Protein AF-A0A956SSB6-F1 (afdb_monomer_lite)

Radius of gyration: 28.91 Å; chains: 1; bounding box: 56×48×86 Å

Sequence (250 aa):
MTHAHFPFALFDETQQVGNWYFGKKDDTYIALYSHNASYVPDDTRFAGAEIIAPGKRNLWICELGWSGEDGTFQEFVDRVGGQAVSFSGAPDFAVTYASDLGDLEFDWTGPLYVGGVETPITGYPRYDNPFTHVEFGDRYFEITAGGETSIIDLALGACVDTDHDGYGDPASPECAQYIADCDDANAAVNPGAVEAPGNGIDDDCDGEVDEAMPLCGALPGGGHDGDGAAGMLIAALLALSFACIRHRTR

Structure (mmCIF, N/CA/C/O backbone):
data_AF-A0A956SSB6-F1
#
_entry.id   AF-A0A956SSB6-F1
#
loop_
_atom_site.group_PDB
_atom_site.id
_atom_site.type_symbol
_atom_site.label_atom_id
_atom_site.label_alt_id
_atom_site.label_comp_id
_atom_site.label_asym_id
_atom_site.label_entity_id
_atom_site.label_seq_id
_atom_site.pdbx_PDB_ins_code
_atom_site.Cartn_x
_atom_site.Cartn_y
_atom_site.Cartn_z
_atom_site.occupancy
_atom_site.B_iso_or_equiv
_atom_site.auth_seq_id
_atom_site.auth_comp_id
_atom_site.auth_asym_id
_atom_site.auth_atom_id
_atom_site.pdbx_PDB_model_num
ATOM 1 N N . MET A 1 1 ? -6.315 15.838 -4.509 1.00 81.75 1 MET A N 1
ATOM 2 C CA . MET A 1 1 ? -7.153 14.665 -4.241 1.00 81.75 1 MET A CA 1
ATOM 3 C C . MET A 1 1 ? -6.203 13.558 -3.863 1.00 81.75 1 MET A C 1
ATOM 5 O O . MET A 1 1 ? -5.165 13.461 -4.506 1.00 81.75 1 MET A O 1
ATOM 9 N N . THR A 1 2 ? -6.519 12.792 -2.830 1.00 91.12 2 THR A N 1
ATOM 10 C CA . THR A 1 2 ? -5.837 11.525 -2.544 1.00 91.12 2 THR A CA 1
ATOM 11 C C . THR A 1 2 ? -6.852 10.403 -2.683 1.00 91.12 2 THR A C 1
ATOM 13 O O . THR A 1 2 ? -8.050 10.645 -2.539 1.00 91.12 2 THR A O 1
ATOM 16 N N . HIS A 1 3 ? -6.393 9.192 -2.943 1.00 92.62 3 HIS A N 1
ATOM 17 C CA . HIS A 1 3 ? -7.258 8.040 -3.142 1.00 92.62 3 HIS A CA 1
ATOM 18 C C . HIS A 1 3 ? -6.590 6.775 -2.620 1.00 92.62 3 HIS A C 1
ATOM 20 O O . HIS A 1 3 ? -5.365 6.736 -2.490 1.00 92.62 3 HIS A O 1
ATOM 26 N N . ALA A 1 4 ? -7.400 5.767 -2.333 1.00 93.31 4 ALA A N 1
ATOM 27 C CA . ALA A 1 4 ? -6.946 4.441 -1.967 1.00 93.31 4 ALA A CA 1
ATOM 28 C C . ALA A 1 4 ? -7.657 3.403 -2.833 1.00 93.31 4 ALA A C 1
ATOM 30 O O . ALA A 1 4 ? -8.857 3.514 -3.093 1.00 93.31 4 ALA A O 1
ATOM 31 N N . HIS A 1 5 ? -6.910 2.395 -3.278 1.00 93.81 5 HIS A N 1
ATOM 32 C CA . HIS A 1 5 ? -7.490 1.251 -3.965 1.00 93.81 5 HIS A CA 1
ATOM 33 C C . HIS A 1 5 ? -8.110 0.309 -2.932 1.00 93.81 5 HIS A C 1
ATOM 35 O O . HIS A 1 5 ? -7.414 -0.193 -2.052 1.00 93.81 5 HIS A O 1
ATOM 41 N N . PHE A 1 6 ? -9.417 0.089 -3.038 1.00 94.62 6 PHE A N 1
ATOM 42 C CA . PHE A 1 6 ? -10.182 -0.754 -2.128 1.00 94.62 6 PHE A CA 1
ATOM 43 C C . PHE A 1 6 ? -11.237 -1.521 -2.938 1.00 94.62 6 PHE A C 1
ATOM 45 O O . PHE A 1 6 ? -12.322 -0.993 -3.187 1.00 94.62 6 PHE A O 1
ATOM 52 N N . PRO A 1 7 ? -10.919 -2.729 -3.437 1.00 92.94 7 PRO A N 1
ATOM 53 C CA . PRO A 1 7 ? -11.779 -3.481 -4.347 1.00 92.94 7 PRO A CA 1
ATOM 54 C C . PRO A 1 7 ? -12.951 -4.132 -3.602 1.00 92.94 7 PRO A C 1
ATOM 56 O O . PRO A 1 7 ? -12.914 -5.322 -3.296 1.00 92.94 7 PRO A O 1
ATOM 59 N N . PHE A 1 8 ? -14.007 -3.357 -3.331 1.00 93.44 8 PHE A N 1
ATOM 60 C CA . PHE A 1 8 ? -15.168 -3.768 -2.527 1.00 93.44 8 PHE A CA 1
ATOM 61 C C . PHE A 1 8 ? -15.742 -5.130 -2.942 1.00 93.44 8 PHE A C 1
ATOM 63 O O . PHE A 1 8 ? -16.040 -5.958 -2.090 1.00 93.44 8 PHE A O 1
ATOM 70 N N . ALA A 1 9 ? -15.839 -5.388 -4.248 1.00 93.50 9 ALA A N 1
ATOM 71 C CA . ALA A 1 9 ? -16.404 -6.625 -4.787 1.00 93.50 9 ALA A CA 1
ATOM 72 C C . ALA A 1 9 ? -15.537 -7.885 -4.578 1.00 93.50 9 ALA A C 1
ATOM 74 O O . ALA A 1 9 ? -16.019 -8.989 -4.820 1.00 93.50 9 ALA A O 1
ATOM 75 N N . LEU A 1 10 ? -14.264 -7.744 -4.188 1.00 94.31 10 LEU A N 1
ATOM 76 C CA . LEU A 1 10 ? -13.375 -8.884 -3.927 1.00 94.31 10 LEU A CA 1
ATOM 77 C C . LEU A 1 10 ? -13.440 -9.373 -2.476 1.00 94.31 10 LEU A C 1
ATOM 79 O O . LEU A 1 10 ? -13.039 -10.511 -2.203 1.00 94.31 10 LEU A O 1
ATOM 83 N N . PHE A 1 11 ? -13.943 -8.536 -1.570 1.00 96.94 11 PHE A N 1
ATOM 84 C CA . PHE A 1 11 ? -14.185 -8.897 -0.181 1.00 96.94 11 PHE A CA 1
ATOM 85 C C . PHE A 1 11 ? -15.471 -9.713 -0.052 1.00 96.94 11 PHE A C 1
ATOM 87 O O . PHE A 1 11 ? -16.432 -9.518 -0.795 1.00 96.94 11 PHE A O 1
ATOM 94 N N . ASP A 1 12 ? -15.487 -10.622 0.916 1.00 97.75 12 ASP A N 1
ATOM 95 C CA . ASP A 1 12 ? -16.674 -11.417 1.230 1.00 97.75 12 ASP A CA 1
ATOM 96 C C . ASP A 1 12 ? -17.698 -10.576 2.007 1.00 97.75 12 ASP A C 1
ATOM 98 O O . ASP A 1 12 ? -18.905 -10.793 1.908 1.00 97.75 12 ASP A O 1
ATOM 102 N N . GLU A 1 13 ? -17.208 -9.593 2.765 1.00 98.00 13 GLU A N 1
ATOM 103 C CA . GLU A 1 13 ? -18.008 -8.639 3.521 1.00 98.00 13 GLU A CA 1
ATOM 104 C C . GLU A 1 13 ? -17.287 -7.289 3.586 1.00 98.00 13 GLU A C 1
ATOM 106 O O . GLU A 1 13 ? -16.063 -7.234 3.720 1.00 98.00 13 GLU A O 1
ATOM 111 N N . THR A 1 14 ? -18.039 -6.191 3.500 1.00 98.00 14 THR A N 1
ATOM 112 C CA . THR A 1 14 ? -17.503 -4.834 3.659 1.00 98.00 14 THR A CA 1
ATOM 113 C C . THR A 1 14 ? -18.421 -3.996 4.528 1.00 98.00 14 THR A C 1
ATOM 115 O O . THR A 1 14 ? -19.642 -4.088 4.396 1.00 98.00 14 THR A O 1
ATOM 118 N N . GLN A 1 15 ? -17.848 -3.115 5.342 1.00 98.00 15 GLN A N 1
ATOM 119 C CA . GLN A 1 15 ? -18.605 -2.194 6.187 1.00 98.00 15 GLN A CA 1
ATOM 120 C C . GLN A 1 15 ? -17.962 -0.808 6.178 1.00 98.00 15 GLN A C 1
ATOM 122 O O . GLN A 1 15 ? -16.749 -0.685 6.055 1.00 98.00 15 GLN A O 1
ATOM 127 N N . GLN A 1 16 ? -18.763 0.246 6.323 1.00 96.44 16 GLN A N 1
ATOM 128 C CA . GLN A 1 16 ? -18.258 1.598 6.551 1.00 96.44 16 GLN A CA 1
ATOM 129 C C . GLN A 1 16 ? -18.782 2.111 7.892 1.00 96.44 16 GLN A C 1
ATOM 131 O O . GLN A 1 16 ? -19.990 2.094 8.134 1.00 96.44 16 GLN A O 1
ATOM 136 N N . VAL A 1 17 ? -17.880 2.584 8.753 1.00 95.69 17 VAL A N 1
ATOM 137 C CA . VAL A 1 17 ? -18.217 3.182 10.052 1.00 95.69 17 VAL A CA 1
ATOM 138 C C . VAL A 1 17 ? -17.516 4.529 10.160 1.00 95.69 17 VAL A C 1
ATOM 140 O O . VAL A 1 17 ? -16.305 4.617 10.351 1.00 95.69 17 VAL A O 1
ATOM 143 N N . GLY A 1 18 ? -18.282 5.608 9.995 1.00 93.88 18 GLY A N 1
ATOM 144 C CA . GLY A 1 18 ? -17.727 6.958 9.925 1.00 93.88 18 GLY A CA 1
ATOM 145 C C . GLY A 1 18 ? -16.693 7.082 8.801 1.00 93.88 18 GLY A C 1
ATOM 146 O O . GLY A 1 18 ? -17.012 6.918 7.625 1.00 93.88 18 GLY A O 1
ATOM 147 N N . ASN A 1 19 ? -15.453 7.367 9.187 1.00 95.31 19 ASN A N 1
ATOM 148 C CA . ASN A 1 19 ? -14.317 7.552 8.284 1.00 95.31 19 ASN A CA 1
ATOM 149 C C . ASN A 1 19 ? -13.537 6.257 7.983 1.00 95.31 19 ASN A C 1
ATOM 151 O O . ASN A 1 19 ? -12.557 6.301 7.237 1.00 95.31 19 ASN A O 1
ATOM 155 N N . TRP A 1 20 ? -13.952 5.128 8.563 1.00 96.88 20 TRP A N 1
ATOM 156 C CA . TRP A 1 20 ? -13.339 3.819 8.369 1.00 96.88 20 TRP A CA 1
ATOM 157 C C . TRP A 1 20 ? -14.092 2.982 7.336 1.00 96.88 20 TRP A C 1
ATOM 159 O O . TRP A 1 20 ? -15.322 2.909 7.366 1.00 96.88 20 TRP A O 1
ATOM 169 N N . TYR A 1 21 ? -13.338 2.301 6.479 1.00 98.00 21 TYR A N 1
ATOM 170 C CA . TYR A 1 21 ? -13.801 1.286 5.538 1.00 98.00 21 TYR A CA 1
ATOM 171 C C . TYR A 1 21 ? -13.190 -0.055 5.915 1.00 98.00 21 TYR A C 1
ATOM 173 O O . TYR A 1 21 ? -11.979 -0.169 6.064 1.00 98.00 21 TYR A O 1
ATOM 181 N N . PHE A 1 22 ? -14.028 -1.068 6.042 1.00 98.56 22 PHE A N 1
ATOM 182 C CA . PHE A 1 22 ? -13.656 -2.401 6.477 1.00 98.56 22 PHE A CA 1
ATOM 183 C C . PHE A 1 22 ? -13.901 -3.407 5.367 1.00 98.56 22 PHE A C 1
ATOM 185 O O . PHE A 1 22 ? -14.898 -3.311 4.647 1.00 98.56 22 PHE A O 1
ATOM 192 N N . GLY A 1 23 ? -13.005 -4.381 5.255 1.00 97.94 23 GLY A N 1
ATOM 193 C CA . GLY A 1 23 ? -13.109 -5.485 4.313 1.00 97.94 23 GLY A CA 1
ATOM 194 C C . GLY A 1 23 ? -12.711 -6.793 4.978 1.00 97.94 23 GLY A C 1
ATOM 195 O O . GLY A 1 23 ? -11.717 -6.852 5.701 1.00 97.94 23 GLY A O 1
ATOM 196 N N . LYS A 1 24 ? -13.487 -7.841 4.721 1.00 98.19 24 LYS A N 1
ATOM 197 C CA . LYS A 1 24 ? -13.190 -9.213 5.119 1.00 98.19 24 LYS A CA 1
ATOM 198 C C . LYS A 1 24 ? -12.848 -10.042 3.894 1.00 98.19 24 LYS A C 1
ATOM 200 O O . LYS A 1 24 ? -13.598 -10.027 2.916 1.00 98.19 24 LYS A O 1
ATOM 205 N N . LYS A 1 25 ? -11.769 -10.815 3.971 1.00 96.94 25 LYS A N 1
ATOM 206 C CA . LYS A 1 25 ? -11.498 -11.891 3.022 1.00 96.94 25 LYS A CA 1
ATOM 207 C C . LYS A 1 25 ? -11.088 -13.157 3.754 1.00 96.94 25 LYS A C 1
ATOM 209 O O . LYS A 1 25 ? -10.080 -13.154 4.459 1.00 96.94 25 LYS A O 1
ATOM 214 N N . ASP A 1 26 ? -11.863 -14.219 3.582 1.00 96.69 26 ASP A N 1
ATOM 215 C CA . ASP A 1 26 ? -11.713 -15.477 4.304 1.00 96.69 26 ASP A CA 1
ATOM 216 C C . ASP A 1 26 ? -11.669 -15.220 5.826 1.00 96.69 26 ASP A C 1
ATOM 218 O O . ASP A 1 26 ? -12.630 -14.709 6.408 1.00 96.69 26 ASP A O 1
ATOM 222 N N . ASP A 1 27 ? -10.538 -15.518 6.464 1.00 95.56 27 ASP A N 1
ATOM 223 C CA . ASP A 1 27 ? -10.290 -15.315 7.893 1.00 95.56 27 ASP A CA 1
ATOM 224 C C . ASP A 1 27 ? -9.494 -14.033 8.202 1.00 95.56 27 ASP A C 1
ATOM 226 O O . ASP A 1 27 ? -9.029 -13.854 9.326 1.00 95.56 27 ASP A O 1
ATOM 230 N N . THR A 1 28 ? -9.312 -13.146 7.220 1.00 95.81 28 THR A N 1
ATOM 231 C CA . THR A 1 28 ? -8.499 -11.923 7.328 1.00 95.81 28 THR A CA 1
ATOM 232 C C . THR A 1 28 ? -9.330 -10.658 7.166 1.00 95.81 28 THR A C 1
ATOM 234 O O . THR A 1 28 ? -10.341 -10.639 6.455 1.00 95.81 28 THR A O 1
ATOM 237 N N . TYR A 1 29 ? -8.895 -9.591 7.831 1.00 97.44 29 TYR A N 1
ATOM 238 C CA . TYR A 1 29 ? -9.591 -8.317 7.938 1.00 97.44 29 TYR A CA 1
ATOM 239 C C . TYR A 1 29 ? -8.659 -7.157 7.582 1.00 97.44 29 TYR A C 1
ATOM 241 O O . TYR A 1 29 ? -7.463 -7.179 7.878 1.00 97.44 29 TYR A O 1
ATOM 249 N N . ILE A 1 30 ? -9.225 -6.118 6.977 1.00 97.81 30 ILE A N 1
ATOM 250 C CA . ILE A 1 30 ? -8.572 -4.830 6.749 1.00 97.81 30 ILE A CA 1
ATOM 251 C C . ILE A 1 30 ? -9.505 -3.707 7.192 1.00 97.81 30 ILE A C 1
ATOM 253 O O . ILE A 1 30 ? -10.707 -3.751 6.925 1.00 97.81 30 ILE A O 1
ATOM 257 N N . ALA A 1 31 ? -8.943 -2.694 7.839 1.00 96.94 31 ALA A N 1
ATOM 258 C CA . ALA A 1 31 ? -9.585 -1.431 8.154 1.00 96.94 31 ALA A CA 1
ATOM 259 C C . ALA A 1 31 ? -8.769 -0.291 7.543 1.00 96.94 31 ALA A C 1
ATOM 261 O O . ALA A 1 31 ? -7.561 -0.197 7.753 1.00 96.94 31 ALA A O 1
ATOM 262 N N . LEU A 1 32 ? -9.427 0.584 6.791 1.00 97.56 32 LEU A N 1
ATOM 263 C CA . LEU A 1 32 ? -8.816 1.722 6.125 1.00 97.56 32 LEU A CA 1
ATOM 264 C C . LEU A 1 32 ? -9.525 3.013 6.539 1.00 97.56 32 LEU A C 1
ATOM 266 O O . LEU A 1 32 ? -10.701 3.213 6.242 1.00 97.56 32 LEU A O 1
ATOM 270 N N . TYR A 1 33 ? -8.801 3.907 7.197 1.00 95.69 33 TYR A N 1
ATOM 271 C CA . TYR A 1 33 ? -9.288 5.216 7.618 1.00 95.69 33 TYR A CA 1
ATOM 272 C C . TYR A 1 33 ? -8.922 6.298 6.612 1.00 95.69 33 TYR A C 1
ATOM 274 O O . TYR A 1 33 ? -7.796 6.327 6.122 1.00 95.69 33 TYR A O 1
ATOM 282 N N . SER A 1 34 ? -9.821 7.258 6.404 1.00 94.94 34 SER A N 1
ATOM 283 C CA . SER A 1 34 ? -9.518 8.547 5.778 1.00 94.94 34 SER A CA 1
ATOM 284 C C . SER A 1 34 ? -9.921 9.683 6.709 1.00 94.94 34 SER A C 1
ATOM 286 O O . SER A 1 34 ? -11.091 9.792 7.055 1.00 94.94 34 SER A O 1
ATOM 288 N N . HIS A 1 35 ? -9.002 10.585 7.064 1.00 91.69 35 HIS A N 1
ATOM 289 C CA . HIS A 1 35 ? -9.351 11.724 7.925 1.00 91.69 35 HIS A CA 1
ATOM 290 C C . HIS A 1 35 ? -10.392 12.657 7.292 1.00 91.69 35 HIS A C 1
ATOM 292 O O . HIS A 1 35 ? -11.362 13.055 7.938 1.00 91.69 35 HIS A O 1
ATOM 298 N N . ASN A 1 36 ? -10.208 13.006 6.020 1.00 91.62 36 ASN A N 1
ATOM 299 C CA . ASN A 1 36 ? -11.202 13.765 5.280 1.00 91.62 36 ASN A CA 1
ATOM 300 C C . ASN A 1 36 ? -12.395 12.866 4.961 1.00 91.62 36 ASN A C 1
ATOM 302 O O . ASN A 1 36 ? -12.223 11.692 4.619 1.00 91.62 36 ASN A O 1
ATOM 306 N N . ALA A 1 37 ? -13.586 13.469 4.959 1.00 94.06 37 ALA A N 1
ATOM 307 C CA . ALA A 1 37 ? -14.781 12.837 4.420 1.00 94.06 37 ALA A CA 1
ATOM 308 C C . ALA A 1 37 ? -14.501 12.361 2.987 1.00 94.06 37 ALA A C 1
ATOM 310 O O . ALA A 1 37 ? -14.149 13.155 2.111 1.00 94.06 37 ALA A O 1
ATOM 311 N N . SER A 1 38 ? -14.619 11.056 2.779 1.00 94.56 38 SER A N 1
ATOM 312 C CA . SER A 1 38 ? -14.298 10.373 1.530 1.00 94.56 38 SER A CA 1
ATOM 313 C C . SER A 1 38 ? -15.549 9.744 0.927 1.00 94.56 38 SER A C 1
ATOM 315 O O . SER A 1 38 ? -16.583 9.640 1.587 1.00 94.56 38 SER A O 1
ATOM 317 N N . TYR A 1 39 ? -15.468 9.363 -0.343 1.00 94.00 39 TYR A N 1
ATOM 318 C CA . TYR A 1 39 ? -16.563 8.725 -1.064 1.00 94.00 39 TYR A CA 1
ATOM 319 C C . TYR A 1 39 ? -16.038 7.685 -2.053 1.00 94.00 39 TYR A C 1
ATOM 321 O O . TYR A 1 39 ? -14.887 7.746 -2.483 1.00 94.00 39 TYR A O 1
ATOM 329 N N . VAL A 1 40 ? -16.901 6.744 -2.428 1.00 93.88 40 VAL A N 1
ATOM 330 C CA . VAL A 1 40 ? -16.637 5.757 -3.481 1.00 93.88 40 VAL A CA 1
ATOM 331 C C . VAL A 1 40 ? -17.226 6.300 -4.785 1.00 93.88 40 VAL A C 1
ATOM 333 O O . VAL A 1 40 ? -18.435 6.540 -4.824 1.00 93.88 40 VAL A O 1
ATOM 336 N N . PRO A 1 41 ? -16.418 6.555 -5.828 1.00 91.69 41 PRO A N 1
ATOM 337 C CA . PRO A 1 41 ? -16.933 7.020 -7.108 1.00 91.69 41 PRO A CA 1
ATOM 338 C C . PRO A 1 41 ? -17.678 5.898 -7.847 1.00 91.69 41 PRO A C 1
ATOM 340 O O . PRO A 1 41 ? -17.307 4.724 -7.757 1.00 91.69 41 PRO A O 1
ATOM 343 N N . ASP A 1 42 ? -18.703 6.267 -8.613 1.00 90.00 42 ASP A N 1
ATOM 344 C CA . ASP A 1 42 ? -19.501 5.369 -9.459 1.00 90.00 42 ASP A CA 1
ATOM 345 C C . ASP A 1 42 ? -19.210 5.526 -10.964 1.00 90.00 42 ASP A C 1
ATOM 347 O O . ASP A 1 42 ? -19.582 4.659 -11.754 1.00 90.00 42 ASP A O 1
ATOM 351 N N . ASP A 1 43 ? -18.502 6.585 -11.364 1.00 87.06 43 ASP A N 1
ATOM 352 C CA . ASP A 1 43 ? -18.292 6.988 -12.759 1.00 87.06 43 ASP A CA 1
ATOM 353 C C . ASP A 1 43 ? -16.817 6.993 -13.210 1.00 87.06 43 ASP A C 1
ATOM 355 O O . ASP A 1 43 ? -16.493 7.445 -14.313 1.00 87.06 43 ASP A O 1
ATOM 359 N N . THR A 1 44 ? -15.902 6.461 -12.394 1.00 83.88 44 THR A N 1
ATOM 360 C CA . THR A 1 44 ? -14.477 6.354 -12.745 1.00 83.88 44 THR A CA 1
ATOM 361 C C . THR A 1 44 ? -14.140 4.986 -13.337 1.00 83.88 44 THR A C 1
ATOM 363 O O . THR A 1 44 ? -14.838 3.992 -13.139 1.00 83.88 44 THR A O 1
ATOM 366 N N . ARG A 1 45 ? -12.988 4.885 -14.017 1.00 85.00 45 ARG A N 1
ATOM 367 C CA . ARG A 1 45 ? -12.442 3.589 -14.477 1.00 85.00 45 ARG A CA 1
ATOM 368 C C . ARG A 1 45 ? -12.169 2.591 -13.337 1.00 85.00 45 ARG A C 1
ATOM 370 O O . ARG A 1 45 ? -11.893 1.430 -13.614 1.00 85.00 45 ARG A O 1
ATOM 377 N N . PHE A 1 46 ? -12.197 3.057 -12.088 1.00 83.06 46 PHE A N 1
ATOM 378 C CA . PHE A 1 46 ? -12.002 2.269 -10.873 1.00 83.06 46 PHE A CA 1
ATOM 379 C C . PHE A 1 46 ? -13.258 2.259 -9.987 1.00 83.06 46 PHE A C 1
ATOM 381 O O . PHE A 1 46 ? -13.155 1.994 -8.790 1.00 83.06 46 PHE A O 1
ATOM 388 N N . ALA A 1 47 ? -14.435 2.556 -10.552 1.00 85.75 47 ALA A N 1
ATOM 389 C CA . ALA A 1 47 ? -15.700 2.529 -9.829 1.00 85.75 47 ALA A CA 1
ATOM 390 C C . ALA A 1 47 ? -15.889 1.193 -9.091 1.00 85.75 47 ALA A C 1
ATOM 392 O O . ALA A 1 47 ? -15.655 0.116 -9.644 1.00 85.75 47 ALA A O 1
ATOM 393 N N . GLY A 1 48 ? -16.273 1.270 -7.815 1.00 87.12 48 GLY A N 1
ATOM 394 C CA . GLY A 1 48 ? -16.393 0.098 -6.939 1.00 87.12 48 GLY A CA 1
ATOM 395 C C . GLY A 1 48 ? -15.064 -0.525 -6.485 1.00 87.12 48 GLY A C 1
ATOM 396 O O . GLY A 1 48 ? -15.082 -1.567 -5.829 1.00 87.12 48 GLY A O 1
ATOM 397 N N . ALA A 1 49 ? -13.922 0.091 -6.801 1.00 92.12 49 ALA A N 1
ATOM 398 C CA . ALA A 1 49 ? -12.600 -0.349 -6.356 1.00 92.12 49 ALA A CA 1
ATOM 399 C C . ALA A 1 49 ? -11.703 0.786 -5.832 1.00 92.12 49 ALA A C 1
ATOM 401 O O . ALA A 1 49 ? -10.490 0.621 -5.682 1.00 92.12 49 ALA A O 1
ATOM 402 N N . GLU A 1 50 ? -12.280 1.952 -5.568 1.00 93.75 50 GLU A N 1
ATOM 403 C CA . GLU A 1 50 ? -11.551 3.161 -5.207 1.00 93.75 50 GLU A CA 1
ATOM 404 C C . GLU A 1 50 ? -12.302 3.930 -4.120 1.00 93.75 50 GLU A C 1
ATOM 406 O O . GLU A 1 50 ? -13.528 4.003 -4.128 1.00 93.75 50 GLU A O 1
ATOM 411 N N . ILE A 1 51 ? -11.559 4.523 -3.190 1.00 94.38 51 ILE A N 1
ATOM 412 C CA . ILE A 1 51 ? -12.073 5.487 -2.218 1.00 94.38 51 ILE A CA 1
ATOM 413 C C . ILE A 1 51 ? -11.345 6.803 -2.464 1.00 94.38 51 ILE A C 1
ATOM 415 O O . ILE A 1 51 ? -10.115 6.860 -2.418 1.00 94.38 51 ILE A O 1
ATOM 419 N N . ILE A 1 52 ? -12.098 7.871 -2.707 1.00 93.56 52 ILE A N 1
ATOM 420 C CA . ILE A 1 52 ? -11.572 9.201 -2.996 1.00 93.56 52 ILE A CA 1
ATOM 421 C C . ILE A 1 52 ? -11.754 10.111 -1.784 1.00 93.56 52 ILE A C 1
ATOM 423 O O . ILE A 1 52 ? -12.865 10.330 -1.303 1.00 93.56 52 ILE A O 1
ATOM 427 N N . ALA A 1 53 ? -10.655 10.720 -1.343 1.00 94.00 53 ALA A N 1
ATOM 428 C CA . ALA A 1 53 ? -10.649 11.793 -0.359 1.00 94.00 53 ALA A CA 1
ATOM 429 C C . ALA A 1 53 ? -10.340 13.141 -1.051 1.00 94.00 53 ALA A C 1
ATOM 431 O O . ALA A 1 53 ? -9.245 13.338 -1.609 1.00 94.00 53 ALA A O 1
ATOM 432 N N . PRO A 1 54 ? -11.283 14.103 -1.039 1.00 91.00 54 PRO A N 1
ATOM 433 C CA . PRO A 1 54 ? -11.052 15.451 -1.540 1.00 91.00 54 PRO A CA 1
ATOM 434 C C . PRO A 1 54 ? -9.910 16.166 -0.808 1.00 91.00 54 PRO A C 1
ATOM 436 O O . PRO A 1 54 ? -9.563 15.857 0.329 1.00 91.00 54 PRO A O 1
ATOM 439 N N . GLY A 1 55 ? -9.350 17.187 -1.460 1.00 85.88 55 GLY A N 1
ATOM 440 C CA . GLY A 1 55 ? -8.280 18.010 -0.891 1.00 85.88 55 GLY A CA 1
ATOM 441 C C . GLY A 1 55 ? -6.868 17.519 -1.221 1.00 85.88 55 GLY A C 1
ATOM 442 O O . GLY A 1 55 ? -6.666 16.513 -1.898 1.00 85.88 55 GLY A O 1
ATOM 443 N N . LYS A 1 56 ? -5.863 18.305 -0.824 1.00 83.19 56 LYS A N 1
ATOM 444 C CA . LYS A 1 56 ? -4.431 17.998 -1.032 1.00 83.19 56 LYS A CA 1
ATOM 445 C C . LYS A 1 56 ? -3.768 17.374 0.201 1.00 83.19 56 LYS A C 1
ATOM 447 O O . LYS A 1 56 ? -2.583 17.079 0.159 1.00 83.19 56 LYS A O 1
ATOM 452 N N . ARG A 1 57 ? -4.507 17.256 1.303 1.00 84.44 57 ARG A N 1
ATOM 453 C CA . ARG A 1 57 ? -4.015 16.830 2.612 1.00 84.44 57 ARG A CA 1
ATOM 454 C C . ARG A 1 57 ? -5.033 15.865 3.180 1.00 84.44 57 ARG A C 1
ATOM 456 O O . ARG A 1 57 ? -6.177 16.271 3.359 1.00 84.44 57 ARG A O 1
ATOM 463 N N . ASN A 1 58 ? -4.620 14.629 3.397 1.00 89.50 58 ASN A N 1
ATOM 464 C CA . ASN A 1 58 ? -5.423 13.593 4.018 1.00 89.50 58 ASN A CA 1
ATOM 465 C C . ASN A 1 58 ? -4.492 12.659 4.787 1.00 89.50 58 ASN A C 1
ATOM 467 O O . ASN A 1 58 ? -3.368 12.430 4.339 1.00 89.50 58 ASN A O 1
ATOM 471 N N . LEU A 1 59 ? -4.979 12.115 5.894 1.00 89.69 59 LEU A N 1
ATOM 472 C CA . LEU A 1 59 ? -4.331 11.025 6.608 1.00 89.69 59 LEU A CA 1
ATOM 473 C C . LEU A 1 59 ? -5.051 9.727 6.248 1.00 89.69 59 LEU A C 1
ATOM 475 O O . LEU A 1 59 ? -6.276 9.659 6.369 1.00 89.69 59 LEU A O 1
ATOM 479 N N . TRP A 1 60 ? -4.273 8.728 5.837 1.00 93.19 60 TRP A N 1
ATOM 480 C CA . TRP A 1 60 ? -4.727 7.354 5.672 1.00 93.19 60 TRP A CA 1
ATOM 481 C C . TRP A 1 60 ? -4.106 6.483 6.764 1.00 93.19 60 TRP A C 1
ATOM 483 O O . TRP A 1 60 ? -2.899 6.564 6.979 1.00 93.19 60 TRP A O 1
ATOM 493 N N . ILE A 1 61 ? -4.916 5.663 7.434 1.00 93.00 61 ILE A N 1
ATOM 494 C CA . ILE A 1 61 ? -4.448 4.637 8.382 1.00 93.00 61 ILE A CA 1
ATOM 495 C C . ILE A 1 61 ? -4.945 3.288 7.877 1.00 93.00 61 ILE A C 1
ATOM 497 O O . ILE A 1 61 ? -6.096 3.186 7.461 1.00 93.00 61 ILE A O 1
ATOM 501 N N . CYS A 1 62 ? -4.077 2.279 7.892 1.00 94.81 62 CYS A N 1
ATOM 502 C CA . CYS A 1 62 ? -4.415 0.906 7.543 1.00 94.81 62 CYS A CA 1
ATOM 503 C C . CYS A 1 62 ? -4.128 0.011 8.749 1.00 94.81 62 CYS A C 1
ATOM 505 O O . CYS A 1 62 ? -2.992 -0.016 9.222 1.00 94.81 62 CYS A O 1
ATOM 507 N N . GLU A 1 63 ? -5.138 -0.712 9.220 1.00 93.88 63 GLU A N 1
ATOM 508 C CA . GLU A 1 63 ? -4.991 -1.750 10.237 1.00 93.88 63 GLU A CA 1
ATOM 509 C C . GLU A 1 63 ? -5.407 -3.099 9.651 1.00 93.88 63 GLU A C 1
ATOM 511 O O . GLU A 1 63 ? -6.413 -3.210 8.946 1.00 93.88 63 GLU A O 1
ATOM 516 N N . LEU A 1 64 ? -4.600 -4.123 9.918 1.00 94.88 64 LEU A N 1
ATOM 517 C CA . LEU A 1 64 ? -4.834 -5.489 9.471 1.00 94.88 64 LEU A CA 1
ATOM 518 C C . LEU A 1 64 ? -5.187 -6.344 10.680 1.00 94.88 64 LEU A C 1
ATOM 520 O O . LEU A 1 64 ? -4.591 -6.187 11.742 1.00 94.88 64 LEU A O 1
ATOM 524 N N . GLY A 1 65 ? -6.118 -7.267 10.488 1.00 92.00 65 GLY A N 1
ATOM 525 C CA . GLY A 1 65 ? -6.544 -8.206 11.515 1.00 92.00 65 GLY A CA 1
ATOM 526 C C . GLY A 1 65 ? -6.865 -9.569 10.928 1.00 92.00 65 GLY A C 1
ATOM 527 O O . GLY A 1 65 ? -6.853 -9.767 9.709 1.00 92.00 65 GLY A O 1
ATOM 528 N N . TRP A 1 66 ? -7.141 -10.532 11.795 1.00 95.38 66 TRP A N 1
ATOM 529 C CA . TRP A 1 66 ? -7.557 -11.872 11.399 1.00 95.38 66 TRP A CA 1
ATOM 530 C C . TRP A 1 66 ? -8.259 -12.613 12.536 1.00 95.38 66 TRP A C 1
ATOM 532 O O . TRP A 1 66 ? -8.125 -12.295 13.716 1.00 95.38 66 TRP A O 1
ATOM 542 N N . SER A 1 67 ? -8.998 -13.658 12.180 1.00 93.69 67 SER A N 1
ATOM 543 C CA . SER A 1 67 ? -9.976 -14.268 13.080 1.00 93.69 67 SER A CA 1
ATOM 544 C C . SER A 1 67 ? -9.413 -14.957 14.320 1.00 93.69 67 SER A C 1
ATOM 546 O O . SER A 1 67 ? -10.102 -15.066 15.335 1.00 93.69 67 SER A O 1
ATOM 548 N N . GLY A 1 68 ? -8.167 -15.426 14.273 1.00 93.81 68 GLY A N 1
ATOM 549 C CA . GLY A 1 68 ? -7.546 -16.089 15.416 1.00 93.81 68 GLY A CA 1
ATOM 550 C C . GLY A 1 68 ? -6.955 -15.144 16.460 1.00 93.81 68 GLY A C 1
ATOM 551 O O . GLY A 1 68 ? -6.573 -15.631 17.523 1.00 93.81 68 GLY A O 1
ATOM 552 N N . GLU A 1 69 ? -6.899 -13.839 16.191 1.00 93.31 69 GLU A N 1
ATOM 553 C CA . GLU A 1 69 ? -6.459 -12.812 17.145 1.00 93.31 69 GLU A CA 1
ATOM 554 C C . GLU A 1 69 ? -7.580 -11.811 17.446 1.00 93.31 69 GLU A C 1
ATOM 556 O O . GLU A 1 69 ? -7.850 -11.525 18.609 1.00 93.31 69 GLU A O 1
ATOM 561 N N . ASP A 1 70 ? -8.300 -11.373 16.413 1.00 94.62 70 ASP A N 1
ATOM 562 C CA . ASP A 1 70 ? -9.325 -10.328 16.497 1.00 94.62 70 ASP A CA 1
ATOM 563 C C . ASP A 1 70 ? -10.754 -10.857 16.674 1.00 94.62 70 ASP A C 1
ATOM 565 O O . ASP A 1 70 ? -11.695 -10.077 16.815 1.00 94.62 70 ASP A O 1
ATOM 569 N N . GLY A 1 71 ? -10.942 -12.178 16.649 1.00 96.88 71 GLY A N 1
ATOM 570 C CA . GLY A 1 71 ? -12.264 -12.790 16.724 1.00 96.88 71 GLY A CA 1
ATOM 571 C C . GLY A 1 71 ? -13.060 -12.621 15.430 1.00 96.88 71 GLY A C 1
ATOM 572 O O . GLY A 1 71 ? -12.554 -12.803 14.324 1.00 96.88 71 GLY A O 1
ATOM 573 N N . THR A 1 72 ? -14.354 -12.355 15.536 1.00 98.19 72 THR A N 1
ATOM 574 C CA . THR A 1 72 ? -15.234 -12.171 14.377 1.00 98.19 72 THR A CA 1
ATOM 575 C C . THR A 1 72 ? -14.967 -10.848 13.660 1.00 98.19 72 THR A C 1
ATOM 577 O O . THR A 1 72 ? -14.457 -9.892 14.235 1.00 98.19 72 THR A O 1
ATOM 580 N N . PHE A 1 73 ? -15.376 -10.760 12.393 1.00 98.31 73 PHE A N 1
ATOM 581 C CA . PHE A 1 73 ? -15.258 -9.515 11.631 1.00 98.31 73 PHE A CA 1
ATOM 582 C C . PHE A 1 73 ? -15.991 -8.343 12.300 1.00 98.31 73 PHE A C 1
ATOM 584 O O . PHE A 1 73 ? -15.465 -7.238 12.320 1.00 98.31 73 PHE A O 1
ATOM 591 N N . GLN A 1 74 ? -17.154 -8.583 12.917 1.00 98.31 74 GLN A N 1
ATOM 592 C CA . GLN A 1 74 ? -17.871 -7.530 13.639 1.00 98.31 74 GLN A CA 1
ATOM 593 C C . GLN A 1 74 ? -17.114 -7.066 14.891 1.00 98.31 74 GLN A C 1
ATOM 595 O O . GLN A 1 74 ? -17.069 -5.871 15.155 1.00 98.31 74 GLN A O 1
ATOM 600 N N . GLU A 1 75 ? -16.482 -7.980 15.635 1.00 97.88 75 GLU A N 1
ATOM 601 C CA . GLU A 1 75 ? -15.647 -7.616 16.789 1.00 97.88 75 GLU A CA 1
ATOM 602 C C . GLU A 1 75 ? -14.439 -6.771 16.359 1.00 97.88 75 GLU A C 1
ATOM 604 O O . GLU A 1 75 ? -14.138 -5.770 17.007 1.00 97.88 75 GLU A O 1
ATOM 609 N N . PHE A 1 76 ? -13.809 -7.106 15.227 1.00 97.38 76 PHE A N 1
ATOM 610 C CA . PHE A 1 76 ? -12.756 -6.288 14.618 1.00 97.38 76 PHE A CA 1
ATOM 611 C C . PHE A 1 76 ? -13.258 -4.889 14.223 1.00 97.38 76 PHE A C 1
ATOM 613 O O . PHE A 1 76 ? -12.617 -3.890 14.551 1.00 97.38 76 PHE A O 1
ATOM 620 N N . VAL A 1 77 ? -14.421 -4.796 13.566 1.00 98.25 77 VAL A N 1
ATOM 621 C CA . VAL A 1 77 ? -15.029 -3.509 13.185 1.00 98.25 77 VAL A CA 1
ATOM 622 C C . VAL A 1 77 ? -15.330 -2.652 14.413 1.00 98.25 77 VAL A C 1
ATOM 624 O O . VAL A 1 77 ? -15.003 -1.465 14.424 1.00 98.25 77 VAL A O 1
ATOM 627 N N . ASP A 1 78 ? -15.938 -3.235 15.446 1.00 97.12 78 ASP A N 1
ATOM 628 C CA . ASP A 1 78 ? -16.305 -2.518 16.668 1.00 97.12 78 ASP A CA 1
ATOM 629 C C . ASP A 1 78 ? -15.058 -2.035 17.425 1.00 97.12 78 ASP A C 1
ATOM 631 O O . ASP A 1 78 ? -15.038 -0.912 17.936 1.00 97.12 78 ASP A O 1
ATOM 635 N N . ARG A 1 79 ? -14.001 -2.860 17.458 1.00 95.44 79 ARG A N 1
ATOM 636 C CA . ARG A 1 79 ? -12.715 -2.540 18.088 1.00 95.44 79 ARG A CA 1
ATOM 637 C C . ARG A 1 79 ? -12.027 -1.374 17.380 1.00 95.44 79 ARG A C 1
ATOM 639 O O . ARG A 1 79 ? -11.827 -0.326 17.991 1.00 95.44 79 ARG A O 1
ATOM 646 N N . VAL A 1 80 ? -11.712 -1.532 16.095 1.00 95.44 80 VAL A N 1
ATOM 647 C CA . VAL A 1 80 ? -10.954 -0.535 15.319 1.00 95.44 80 VAL A CA 1
ATOM 648 C C . VAL A 1 80 ? -11.780 0.727 15.076 1.00 95.44 80 VAL A C 1
ATOM 650 O O . VAL A 1 80 ? -11.285 1.843 15.204 1.00 95.44 80 VAL A O 1
ATOM 653 N N . GLY A 1 81 ? -13.079 0.584 14.803 1.00 94.88 81 GLY A N 1
ATOM 654 C CA . GLY A 1 81 ? -13.984 1.721 14.619 1.00 94.88 81 GLY A CA 1
ATOM 655 C C . GLY A 1 81 ? -14.141 2.593 15.872 1.00 94.88 81 GLY A C 1
ATOM 656 O O . GLY A 1 81 ? -14.526 3.758 15.755 1.00 94.88 81 GLY A O 1
ATOM 657 N N . GLY A 1 82 ? -13.832 2.053 17.057 1.00 92.62 82 GLY A N 1
ATOM 658 C CA . GLY A 1 82 ? -13.818 2.775 18.329 1.00 92.62 82 GLY A CA 1
ATOM 659 C C . GLY A 1 82 ? -12.499 3.487 18.655 1.00 92.62 82 GLY A C 1
ATOM 660 O O . GLY A 1 82 ? -12.467 4.283 19.598 1.00 92.62 82 GLY A O 1
ATOM 661 N N . GLN A 1 83 ? -11.421 3.232 17.909 1.00 92.50 83 GLN A N 1
ATOM 662 C CA . GLN A 1 83 ? -10.109 3.818 18.174 1.00 92.50 83 GLN A CA 1
ATOM 663 C C . GLN A 1 83 ? -10.057 5.290 17.743 1.00 92.50 83 GLN A C 1
ATOM 665 O O . GLN A 1 83 ? -10.489 5.686 16.656 1.00 92.50 83 GLN A O 1
ATOM 670 N N . ALA A 1 84 ? -9.526 6.133 18.627 1.00 91.19 84 ALA A N 1
ATOM 671 C CA . ALA A 1 84 ? -9.453 7.567 18.397 1.00 91.19 84 ALA A CA 1
ATOM 672 C C . ALA A 1 84 ? -8.310 7.915 17.435 1.00 91.19 84 ALA A C 1
ATOM 674 O O . ALA A 1 84 ? -7.167 7.504 17.636 1.00 91.19 84 ALA A O 1
ATOM 675 N N . VAL A 1 85 ? -8.618 8.740 16.432 1.00 92.56 85 VAL A N 1
ATOM 676 C CA . VAL A 1 85 ? -7.637 9.315 15.507 1.00 92.56 85 VAL A CA 1
ATOM 677 C C . VAL A 1 85 ? -7.676 10.833 15.622 1.00 92.56 85 VAL A C 1
ATOM 679 O O . VAL A 1 85 ? -8.718 11.459 15.409 1.00 92.56 85 VAL A O 1
ATOM 682 N N . SER A 1 86 ? -6.529 11.436 15.909 1.00 90.50 86 SER A N 1
ATOM 683 C CA . SER A 1 86 ? -6.328 12.881 15.886 1.00 90.50 86 SER A CA 1
ATOM 684 C C . SER A 1 86 ? -5.301 13.248 14.815 1.00 90.50 86 SER A C 1
ATOM 686 O O . SER A 1 86 ? -4.338 12.519 14.589 1.00 90.50 86 SER A O 1
ATOM 688 N N . PHE A 1 87 ? -5.538 14.361 14.125 1.00 88.06 87 PHE A N 1
ATOM 689 C CA . PHE A 1 87 ? -4.656 14.879 13.084 1.00 88.06 87 PHE A CA 1
ATOM 690 C C . PHE A 1 87 ? -4.634 16.401 13.173 1.00 88.06 87 PHE A C 1
ATOM 692 O O . PHE A 1 87 ? -5.673 17.052 13.018 1.00 88.06 87 PHE A O 1
ATOM 699 N N . SER A 1 88 ? -3.464 16.978 13.433 1.00 82.06 88 SER A N 1
ATOM 700 C CA . SER A 1 88 ? -3.245 18.408 13.284 1.00 82.06 88 SER A CA 1
ATOM 701 C C . SER A 1 88 ? -2.948 18.701 11.814 1.00 82.06 88 SER A C 1
ATOM 703 O O . SER A 1 88 ? -2.234 17.971 11.137 1.00 82.06 88 SER A O 1
ATOM 705 N N . GLY A 1 89 ? -3.562 19.748 11.264 1.00 74.62 89 GLY A N 1
ATOM 706 C CA . GLY A 1 89 ? -3.255 20.183 9.905 1.00 74.62 89 GLY A CA 1
ATOM 707 C C . GLY A 1 89 ? -1.856 20.803 9.806 1.00 74.62 89 GLY A C 1
ATOM 708 O O . GLY A 1 89 ? -1.014 20.683 10.691 1.00 74.62 89 GLY A O 1
ATOM 709 N N . ALA A 1 90 ? -1.622 21.551 8.729 1.00 70.19 90 ALA A N 1
ATOM 710 C CA . ALA A 1 90 ? -0.409 22.358 8.631 1.00 70.19 90 ALA A CA 1
ATOM 711 C C . ALA A 1 90 ? -0.306 23.367 9.800 1.00 70.19 90 ALA A C 1
ATOM 713 O O . ALA A 1 90 ? -1.336 23.923 10.196 1.00 70.19 90 ALA A O 1
ATOM 714 N N . PRO A 1 91 ? 0.913 23.685 10.266 1.00 77.12 91 PRO A N 1
ATOM 715 C CA . PRO A 1 91 ? 2.193 23.269 9.684 1.00 77.12 91 PRO A CA 1
ATOM 716 C C . PRO A 1 91 ? 2.685 21.884 10.121 1.00 77.12 91 PRO A C 1
ATOM 718 O O . PRO A 1 91 ? 3.520 21.328 9.415 1.00 77.12 91 PRO A O 1
ATOM 721 N N . ASP A 1 92 ? 2.154 21.331 11.210 1.00 76.19 92 ASP A N 1
ATOM 722 C CA . ASP A 1 92 ? 2.812 20.235 11.930 1.00 76.19 92 ASP A CA 1
ATOM 723 C C . ASP A 1 92 ? 2.458 18.843 11.388 1.00 76.19 92 ASP A C 1
ATOM 725 O O . ASP A 1 92 ? 3.307 17.960 11.395 1.00 76.19 92 ASP A O 1
ATOM 729 N N . PHE A 1 93 ? 1.243 18.642 10.857 1.00 85.31 93 PHE A N 1
ATOM 730 C CA . PHE A 1 93 ? 0.789 17.328 10.366 1.00 85.31 93 PHE A CA 1
ATOM 731 C C . PHE A 1 93 ? 0.907 16.206 11.410 1.00 85.31 93 PHE A C 1
ATOM 733 O O . PHE A 1 93 ? 1.133 15.050 11.057 1.00 85.31 93 PHE A O 1
ATOM 740 N N . ALA A 1 94 ? 0.762 16.549 12.690 1.00 88.12 94 ALA A N 1
ATOM 741 C CA . ALA A 1 94 ? 0.912 15.612 13.791 1.00 88.12 94 ALA A CA 1
ATOM 742 C C . ALA A 1 94 ? -0.291 14.670 13.859 1.00 88.12 94 ALA A C 1
ATOM 744 O O . ALA A 1 94 ? -1.439 15.096 13.729 1.00 88.12 94 ALA A O 1
ATOM 745 N N . VAL A 1 95 ? -0.025 13.393 14.083 1.00 92.62 95 VAL A N 1
ATOM 746 C CA . VAL A 1 95 ? -1.008 12.323 14.185 1.00 92.62 95 VAL A CA 1
ATOM 747 C C . VAL A 1 95 ? -0.885 11.684 15.556 1.00 92.62 95 VAL A C 1
ATOM 749 O O . VAL A 1 95 ? 0.219 11.388 16.001 1.00 92.62 95 VAL A O 1
ATOM 752 N N . THR A 1 96 ? -2.030 11.427 16.183 1.00 92.44 96 THR A N 1
ATOM 753 C CA . THR A 1 96 ? -2.134 10.498 17.315 1.00 92.44 96 THR A CA 1
ATOM 754 C C . THR A 1 96 ? -3.204 9.477 16.978 1.00 92.44 96 THR A C 1
ATOM 756 O O . THR A 1 96 ? -4.334 9.859 16.662 1.00 92.44 96 THR A O 1
ATOM 759 N N . TYR A 1 97 ? -2.862 8.198 17.044 1.00 93.94 97 TYR A N 1
ATOM 760 C CA . TYR A 1 97 ? -3.776 7.090 16.803 1.00 93.94 97 TYR A CA 1
ATOM 761 C C . TYR A 1 97 ? -3.707 6.090 17.957 1.00 93.94 97 TYR A C 1
ATOM 763 O O . TYR A 1 97 ? -2.656 5.511 18.218 1.00 93.94 97 TYR A O 1
ATOM 771 N N . ALA A 1 98 ? -4.828 5.894 18.650 1.00 91.88 98 ALA A N 1
ATOM 772 C CA . ALA A 1 98 ? -4.924 4.962 19.769 1.00 91.88 98 ALA A CA 1
ATOM 773 C C . ALA A 1 98 ? -5.029 3.517 19.255 1.00 91.88 98 ALA A C 1
ATOM 775 O O . ALA A 1 98 ? -6.133 3.016 19.058 1.00 91.88 98 ALA A O 1
ATOM 776 N N . SER A 1 99 ? -3.888 2.868 19.011 1.00 87.06 99 SER A N 1
ATOM 777 C CA . SER A 1 99 ? -3.828 1.495 18.493 1.00 87.06 99 SER A CA 1
ATOM 778 C C . SER A 1 99 ? -3.655 0.450 19.594 1.00 87.06 99 SER A C 1
ATOM 780 O O . SER A 1 99 ? -3.310 0.766 20.735 1.00 87.06 99 SER A O 1
ATOM 782 N N . ASP A 1 100 ? -3.795 -0.822 19.228 1.00 83.50 100 ASP A N 1
ATOM 783 C CA . ASP A 1 100 ? -3.583 -1.949 20.143 1.00 83.50 100 ASP A CA 1
ATOM 784 C C . ASP A 1 100 ? -2.113 -2.125 20.566 1.00 83.50 100 ASP A C 1
ATOM 786 O O . ASP A 1 100 ? -1.825 -2.754 21.585 1.00 83.50 100 ASP A O 1
ATOM 790 N N . LEU A 1 101 ? -1.173 -1.533 19.822 1.00 82.50 101 LEU A N 1
ATOM 791 C CA . LEU A 1 101 ? 0.250 -1.496 20.180 1.00 82.50 101 LEU A CA 1
ATOM 792 C C . LEU A 1 101 ? 0.588 -0.334 2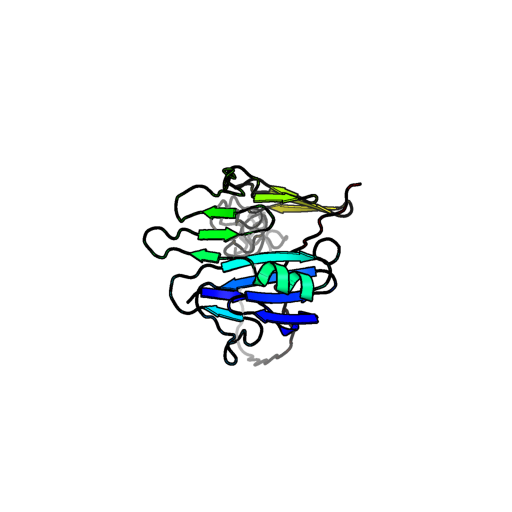1.135 1.00 82.50 101 LEU A C 1
ATOM 794 O O . LEU A 1 101 ? 1.737 -0.195 21.555 1.00 82.50 101 LEU A O 1
ATOM 798 N N . GLY A 1 102 ? -0.404 0.488 21.485 1.00 87.75 102 GLY A N 1
ATOM 799 C CA . GLY A 1 102 ? -0.253 1.759 22.184 1.00 87.75 102 GLY A CA 1
ATOM 800 C C . GLY A 1 102 ? -0.484 2.953 21.259 1.00 87.75 102 GLY A C 1
ATOM 801 O O . GLY A 1 102 ? -0.720 2.800 20.057 1.00 87.75 102 GLY A O 1
ATOM 802 N N . ASP A 1 103 ? -0.412 4.156 21.826 1.00 90.06 103 ASP A N 1
ATOM 803 C CA . ASP A 1 103 ? -0.581 5.387 21.055 1.00 90.06 103 ASP A CA 1
ATOM 804 C C . ASP A 1 103 ? 0.532 5.499 20.005 1.00 90.06 103 ASP A C 1
ATOM 806 O O . ASP A 1 103 ? 1.723 5.503 20.328 1.00 90.06 103 ASP A O 1
ATOM 810 N N . LEU A 1 104 ? 0.116 5.535 18.741 1.00 92.94 104 LEU A N 1
ATOM 811 C CA . LEU A 1 104 ? 0.946 5.826 17.584 1.00 92.94 104 LEU A CA 1
ATOM 812 C C . LEU A 1 104 ? 1.009 7.342 17.421 1.00 92.94 104 LEU A C 1
ATOM 814 O O . LEU A 1 104 ? -0.011 7.972 17.136 1.00 92.94 104 LEU A O 1
ATOM 818 N N . GLU A 1 105 ? 2.195 7.919 17.583 1.00 92.19 105 GLU A N 1
ATOM 819 C CA . GLU A 1 105 ? 2.415 9.364 17.488 1.00 92.19 105 GLU A CA 1
ATOM 820 C C . GLU A 1 105 ? 3.506 9.666 16.464 1.00 92.19 105 GLU A C 1
ATOM 822 O O . GLU A 1 105 ? 4.611 9.136 16.552 1.00 92.19 105 GLU A O 1
ATOM 827 N N . PHE A 1 106 ? 3.209 10.505 15.475 1.00 91.50 106 PHE A N 1
ATOM 828 C CA . PHE A 1 106 ? 4.185 10.923 14.466 1.00 91.50 106 PHE A CA 1
ATOM 829 C C . PHE A 1 106 ? 3.790 12.257 13.839 1.00 91.50 106 PHE A C 1
ATOM 831 O O . PHE A 1 106 ? 2.631 12.664 13.893 1.00 91.50 106 PHE A O 1
ATOM 838 N N . ASP A 1 107 ? 4.746 12.933 13.216 1.00 87.62 107 ASP A N 1
ATOM 839 C CA . ASP A 1 107 ? 4.511 14.152 12.444 1.00 87.62 107 ASP A CA 1
ATOM 840 C C . ASP A 1 107 ? 5.330 14.133 11.140 1.00 87.62 107 ASP A C 1
ATOM 842 O O . ASP A 1 107 ? 5.907 13.109 10.774 1.00 87.62 107 ASP A O 1
ATOM 846 N N . TRP A 1 108 ? 5.347 15.236 10.387 1.00 83.38 108 TRP A N 1
ATOM 847 C CA . TRP A 1 108 ? 6.037 15.288 9.091 1.00 83.38 108 TRP A CA 1
ATOM 848 C C . TRP A 1 108 ? 7.569 15.135 9.169 1.00 83.38 108 TRP A C 1
ATOM 850 O O . TRP A 1 108 ? 8.204 14.755 8.186 1.00 83.38 108 TRP A O 1
ATOM 860 N N . THR A 1 109 ? 8.178 15.490 10.298 1.00 84.44 109 THR A N 1
ATOM 861 C CA . THR A 1 109 ? 9.640 15.604 10.458 1.00 84.44 109 THR A CA 1
ATOM 862 C C . THR A 1 109 ? 10.196 14.881 11.678 1.00 84.44 109 THR A C 1
ATOM 864 O O . THR A 1 109 ? 11.398 14.624 11.738 1.00 84.44 109 THR A O 1
ATOM 867 N N . GLY A 1 110 ? 9.343 14.605 12.657 1.00 85.88 110 GLY A N 1
ATOM 868 C CA . GLY A 1 110 ? 9.676 13.977 13.915 1.00 85.88 110 GLY A CA 1
ATOM 869 C C . GLY A 1 110 ? 9.739 12.453 13.828 1.00 85.88 110 GLY A C 1
ATOM 870 O O . GLY A 1 110 ? 9.373 11.849 12.816 1.00 85.88 110 GLY A O 1
ATOM 871 N N . PRO A 1 111 ? 10.229 11.817 14.900 1.00 88.94 111 PRO A N 1
ATOM 872 C CA . PRO A 1 111 ? 10.236 10.368 15.010 1.00 88.94 111 PRO A CA 1
ATOM 873 C C . PRO A 1 111 ? 8.818 9.798 15.151 1.00 88.94 111 PRO A C 1
ATOM 875 O O . PRO A 1 111 ? 7.880 10.488 15.552 1.00 88.94 111 PRO A O 1
ATOM 878 N N . LEU A 1 112 ? 8.690 8.506 14.851 1.00 91.56 112 LEU A N 1
ATOM 879 C CA . LEU A 1 112 ? 7.514 7.709 15.182 1.00 91.56 112 LEU A CA 1
ATOM 880 C C . LEU A 1 112 ? 7.633 7.221 16.626 1.00 91.56 112 LEU A C 1
ATOM 882 O O . LEU A 1 112 ? 8.657 6.649 16.992 1.00 91.56 112 LEU A O 1
ATOM 886 N N . TYR A 1 113 ? 6.578 7.363 17.417 1.00 90.06 113 TYR A N 1
ATOM 887 C CA . TYR A 1 113 ? 6.444 6.720 18.718 1.00 90.06 113 TYR A CA 1
ATOM 888 C C . TYR A 1 113 ? 5.323 5.687 18.691 1.00 90.06 113 TYR A C 1
ATOM 890 O O . TYR A 1 113 ? 4.279 5.904 18.079 1.00 90.06 113 TYR A O 1
ATOM 898 N N . VAL A 1 114 ? 5.544 4.574 19.389 1.00 92.12 114 VAL A N 1
ATOM 899 C CA . VAL A 1 114 ? 4.543 3.534 19.645 1.00 92.12 114 VAL A CA 1
ATOM 900 C C . VAL A 1 114 ? 4.495 3.311 21.149 1.00 92.12 114 VAL A C 1
ATOM 902 O O . VAL A 1 114 ? 5.489 2.898 21.749 1.00 92.12 114 VAL A O 1
ATOM 905 N N . GLY A 1 115 ? 3.376 3.654 21.787 1.00 92.31 115 GLY A N 1
ATOM 906 C CA . GLY A 1 115 ? 3.242 3.552 23.244 1.00 92.31 115 GLY A CA 1
ATOM 907 C C . GLY A 1 115 ? 4.292 4.378 24.001 1.00 92.31 115 GLY A C 1
ATOM 908 O O . GLY A 1 115 ? 4.782 3.954 25.048 1.00 92.31 115 GLY A O 1
ATOM 909 N N . GLY A 1 116 ? 4.688 5.528 23.442 1.00 93.69 116 GLY A N 1
ATOM 910 C CA . GLY A 1 116 ? 5.721 6.412 23.994 1.00 93.69 116 GLY A CA 1
ATOM 911 C C . GLY A 1 116 ? 7.168 5.956 23.764 1.00 93.69 116 GLY A C 1
ATOM 912 O O . GLY A 1 116 ? 8.092 6.613 24.245 1.00 93.69 116 GLY A O 1
ATOM 913 N N . VAL A 1 117 ? 7.395 4.856 23.038 1.00 94.38 117 VAL A N 1
ATOM 914 C CA . VAL A 1 117 ? 8.736 4.388 22.662 1.00 94.38 117 VAL A CA 1
ATOM 915 C C . VAL A 1 117 ? 9.051 4.830 21.240 1.00 94.38 117 VAL A C 1
ATOM 917 O O . VAL A 1 117 ? 8.324 4.491 20.306 1.00 94.38 117 VAL A O 1
ATOM 920 N N . GLU A 1 118 ? 10.148 5.571 21.073 1.00 94.06 118 GLU A N 1
ATOM 921 C CA . GLU A 1 118 ? 10.654 5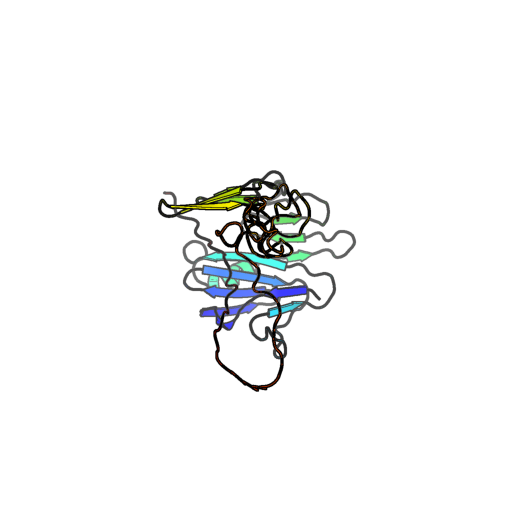.948 19.752 1.00 94.06 118 GLU A CA 1
ATOM 922 C C . GLU A 1 118 ? 10.956 4.688 18.932 1.00 94.06 118 GLU A C 1
ATOM 924 O O . GLU A 1 118 ? 11.709 3.809 19.356 1.00 94.06 118 GLU A O 1
ATOM 929 N N . THR A 1 119 ? 10.342 4.601 17.758 1.00 88.44 119 THR A N 1
ATOM 930 C CA . THR A 1 119 ? 10.437 3.473 16.839 1.00 88.44 119 THR A CA 1
ATOM 931 C C . THR A 1 119 ? 11.223 3.899 15.600 1.00 88.44 119 THR A C 1
ATOM 933 O O . THR A 1 119 ? 10.827 4.854 14.925 1.00 88.44 119 THR A O 1
ATOM 936 N N . PRO A 1 120 ? 12.331 3.211 15.266 1.00 85.69 120 PRO A N 1
ATOM 937 C CA . PRO A 1 120 ? 13.127 3.542 14.092 1.00 85.69 120 PRO A CA 1
ATOM 938 C C . PRO A 1 120 ? 12.305 3.447 12.804 1.00 85.69 120 PRO A C 1
ATOM 940 O O . PRO A 1 120 ? 11.753 2.399 12.479 1.00 85.69 120 PRO A O 1
ATOM 943 N N . ILE A 1 121 ? 12.273 4.541 12.042 1.00 83.81 121 ILE A N 1
ATOM 944 C CA . ILE A 1 121 ? 11.688 4.596 10.689 1.00 83.81 121 ILE A CA 1
ATOM 945 C C . ILE A 1 121 ? 12.754 4.531 9.586 1.00 83.81 121 ILE A C 1
ATOM 947 O O . ILE A 1 121 ? 12.446 4.680 8.404 1.00 83.81 121 ILE A O 1
ATOM 951 N N . THR A 1 122 ? 14.003 4.269 9.970 1.00 84.19 122 THR A N 1
ATOM 952 C CA . THR A 1 122 ? 15.152 4.039 9.089 1.00 84.19 122 THR A CA 1
ATOM 953 C C . THR A 1 122 ? 16.023 2.915 9.655 1.00 84.19 122 THR A C 1
ATOM 955 O O . THR A 1 122 ? 15.842 2.498 10.799 1.00 84.19 122 THR A O 1
ATOM 958 N N . GLY A 1 123 ? 16.979 2.422 8.860 1.00 84.56 123 GLY A N 1
ATOM 959 C CA . GLY A 1 123 ? 17.940 1.410 9.316 1.00 84.56 123 GLY A CA 1
ATOM 960 C C . GLY A 1 123 ? 17.374 -0.009 9.404 1.00 84.56 123 GLY A C 1
ATOM 961 O O . GLY A 1 123 ? 17.896 -0.818 10.164 1.00 84.56 123 GLY A O 1
ATOM 962 N N . TYR A 1 124 ? 16.314 -0.297 8.647 1.00 84.19 124 TYR A N 1
ATOM 963 C CA . TYR A 1 124 ? 15.795 -1.644 8.424 1.00 84.19 124 TYR A CA 1
ATOM 964 C C . TYR A 1 124 ? 15.949 -2.028 6.941 1.00 84.19 124 TYR A C 1
ATOM 966 O O . TYR A 1 124 ? 15.966 -1.128 6.091 1.00 84.19 124 TYR A O 1
ATOM 974 N N . PRO A 1 125 ? 16.038 -3.331 6.617 1.00 89.94 125 PRO A N 1
ATOM 975 C CA . PRO A 1 125 ? 16.135 -3.791 5.237 1.00 89.94 125 PRO A CA 1
ATOM 976 C C . PRO A 1 125 ? 14.880 -3.417 4.446 1.00 89.94 125 PRO A C 1
ATOM 978 O O . PRO A 1 125 ? 13.772 -3.378 4.981 1.00 89.94 125 PRO A O 1
ATOM 981 N N . ARG A 1 126 ? 15.024 -3.185 3.143 1.00 91.88 126 ARG A N 1
ATOM 982 C CA . ARG A 1 126 ? 13.894 -2.897 2.250 1.00 91.88 126 ARG A CA 1
ATOM 983 C C . ARG A 1 126 ? 12.886 -4.046 2.217 1.00 91.88 126 ARG A C 1
ATOM 985 O O . ARG A 1 126 ? 11.680 -3.803 2.181 1.00 91.88 126 ARG A O 1
ATOM 992 N N . TYR A 1 127 ? 13.388 -5.276 2.212 1.00 91.81 127 TYR A N 1
ATOM 993 C CA . TYR A 1 127 ? 12.590 -6.483 2.374 1.00 91.81 127 TYR A CA 1
ATOM 994 C C . TYR A 1 127 ? 13.249 -7.348 3.435 1.00 91.81 127 TYR A C 1
ATOM 996 O O . TYR A 1 127 ? 14.430 -7.650 3.325 1.00 91.81 127 TYR A O 1
ATOM 1004 N N . ASP A 1 128 ? 12.481 -7.750 4.440 1.00 92.38 128 ASP A N 1
ATOM 1005 C CA . ASP A 1 128 ? 12.933 -8.688 5.461 1.00 92.38 128 ASP A CA 1
ATOM 1006 C C . ASP A 1 128 ? 11.788 -9.646 5.782 1.00 92.38 128 ASP A C 1
ATOM 1008 O O . ASP A 1 128 ? 10.816 -9.299 6.457 1.00 92.38 128 ASP A O 1
ATOM 1012 N N . ASN A 1 129 ? 11.828 -10.831 5.182 1.00 90.81 129 ASN A N 1
ATOM 1013 C CA . ASN A 1 129 ? 10.823 -11.869 5.373 1.00 90.81 129 ASN A CA 1
ATOM 1014 C C . ASN A 1 129 ? 11.446 -13.262 5.143 1.00 90.81 129 ASN A C 1
ATOM 1016 O O . ASN A 1 129 ? 12.581 -13.360 4.682 1.00 90.81 129 ASN A O 1
ATOM 1020 N N . PRO A 1 130 ? 10.731 -14.367 5.429 1.00 93.38 130 PRO A N 1
ATOM 1021 C CA . PRO A 1 130 ? 11.295 -15.716 5.320 1.00 93.38 130 PRO A CA 1
ATOM 1022 C C . PRO A 1 130 ? 11.799 -16.124 3.929 1.00 93.38 130 PRO A C 1
ATOM 1024 O O . PRO A 1 130 ? 12.506 -17.123 3.825 1.00 93.38 130 PRO A O 1
ATOM 1027 N N . PHE A 1 131 ? 11.404 -15.407 2.876 1.00 94.62 131 PHE A N 1
ATOM 1028 C CA . PHE A 1 131 ? 11.765 -15.722 1.498 1.00 94.62 131 PHE A CA 1
ATOM 1029 C C . PHE A 1 131 ? 12.897 -14.845 0.968 1.00 94.62 131 PHE A C 1
ATOM 1031 O O . PHE A 1 131 ? 13.576 -15.247 0.029 1.00 94.62 131 PHE A O 1
ATOM 1038 N N . THR A 1 132 ? 13.088 -13.643 1.511 1.00 94.94 132 THR A N 1
ATOM 1039 C CA . THR A 1 132 ? 14.073 -12.693 0.992 1.00 94.94 132 THR A CA 1
ATOM 1040 C C . THR A 1 132 ? 14.500 -11.686 2.053 1.00 94.94 132 THR A C 1
ATOM 1042 O O . THR A 1 132 ? 13.699 -11.261 2.891 1.00 94.94 132 THR A O 1
ATOM 1045 N N . HIS A 1 133 ? 15.768 -11.299 1.979 1.00 94.38 133 HIS A N 1
ATOM 1046 C CA . HIS A 1 133 ? 16.362 -10.235 2.769 1.00 94.38 133 HIS A CA 1
ATOM 1047 C C . HIS A 1 133 ? 17.148 -9.329 1.818 1.00 94.38 133 HIS A C 1
ATOM 1049 O O . HIS A 1 133 ? 18.036 -9.807 1.115 1.00 94.38 133 HIS A O 1
ATOM 1055 N N . VAL A 1 134 ? 16.780 -8.051 1.752 1.00 94.38 134 VAL A N 1
ATOM 1056 C CA . VAL A 1 134 ? 17.307 -7.091 0.772 1.00 94.38 134 VAL A CA 1
ATOM 1057 C C . VAL A 1 134 ? 17.492 -5.744 1.446 1.00 94.38 134 VAL A C 1
ATOM 1059 O O . VAL A 1 134 ? 16.527 -5.179 1.968 1.00 94.38 134 VAL A O 1
ATOM 1062 N N . GLU A 1 135 ? 18.698 -5.194 1.381 1.00 93.31 135 GLU A N 1
ATOM 1063 C CA . GLU A 1 135 ? 18.990 -3.858 1.884 1.00 93.31 135 GLU A CA 1
ATOM 1064 C C . GLU A 1 135 ? 18.565 -2.773 0.887 1.00 93.31 135 GLU A C 1
ATOM 1066 O O . GLU A 1 135 ? 18.381 -2.987 -0.318 1.00 93.31 135 GLU A O 1
ATOM 1071 N N . PHE A 1 136 ? 18.381 -1.549 1.380 1.00 88.56 136 PHE A N 1
ATOM 1072 C CA . PHE A 1 136 ? 18.127 -0.422 0.488 1.00 88.56 136 PHE A CA 1
ATOM 1073 C C . PHE A 1 136 ? 19.338 -0.166 -0.419 1.00 88.56 136 PHE A C 1
ATOM 1075 O O . PHE A 1 136 ? 20.432 0.123 0.055 1.00 88.56 136 PHE A O 1
ATOM 1082 N N . GLY A 1 137 ? 19.108 -0.198 -1.734 1.00 86.88 137 GLY A N 1
ATOM 1083 C CA . GLY A 1 137 ? 20.144 0.031 -2.745 1.00 86.88 137 GLY A CA 1
ATOM 1084 C C . GLY A 1 137 ? 20.791 -1.243 -3.284 1.00 86.88 137 GLY A C 1
ATOM 1085 O O . GLY A 1 137 ? 21.578 -1.151 -4.226 1.00 86.88 137 GLY A O 1
ATOM 1086 N N . ASP A 1 138 ? 20.432 -2.413 -2.753 1.00 89.12 138 ASP A N 1
ATOM 1087 C CA . ASP A 1 138 ? 20.893 -3.682 -3.305 1.00 89.12 138 ASP A CA 1
ATOM 1088 C C . ASP A 1 138 ? 20.408 -3.872 -4.745 1.00 89.12 138 ASP A C 1
ATOM 1090 O O . ASP A 1 138 ? 19.283 -3.526 -5.111 1.00 89.12 138 ASP A O 1
ATOM 1094 N N . ARG A 1 139 ? 21.292 -4.435 -5.573 1.00 86.81 139 ARG A N 1
ATOM 1095 C CA . ARG A 1 139 ? 21.032 -4.744 -6.986 1.00 86.81 139 ARG A CA 1
ATOM 1096 C C . ARG A 1 139 ? 20.292 -6.068 -7.165 1.00 86.81 139 ARG A C 1
ATOM 1098 O O . ARG A 1 139 ? 19.505 -6.196 -8.099 1.00 86.81 139 ARG A O 1
ATOM 1105 N N . TYR A 1 140 ? 20.577 -7.042 -6.306 1.00 88.75 140 TYR A N 1
ATOM 1106 C CA . TYR A 1 140 ? 20.092 -8.412 -6.433 1.00 88.75 140 TYR A CA 1
ATOM 1107 C C . TYR A 1 140 ? 19.072 -8.704 -5.350 1.00 88.75 140 TYR A C 1
ATOM 1109 O O . TYR A 1 140 ? 19.368 -8.549 -4.167 1.00 88.75 140 TYR A O 1
ATOM 1117 N N . PHE A 1 141 ? 17.876 -9.123 -5.743 1.00 93.44 141 PHE A N 1
ATOM 1118 C CA . PHE A 1 141 ? 16.877 -9.597 -4.800 1.00 93.44 141 PHE A CA 1
ATOM 1119 C C . PHE A 1 141 ? 16.818 -11.106 -4.966 1.00 93.44 141 PHE A C 1
ATOM 1121 O O . PHE A 1 141 ? 16.229 -11.617 -5.920 1.00 93.44 141 PHE A O 1
ATOM 1128 N N . GLU A 1 142 ? 17.477 -11.813 -4.056 1.00 94.62 142 GLU A N 1
ATOM 1129 C CA . GLU A 1 142 ? 17.392 -13.264 -3.987 1.00 94.62 142 GLU A CA 1
ATOM 1130 C C . GLU A 1 142 ? 16.126 -13.647 -3.218 1.00 94.62 142 GLU A C 1
ATOM 1132 O O . GLU A 1 142 ? 15.927 -13.243 -2.069 1.00 94.62 142 GLU A O 1
ATOM 1137 N N . ILE A 1 143 ? 15.244 -14.395 -3.872 1.00 96.12 143 ILE A N 1
ATOM 1138 C CA . ILE A 1 143 ? 13.972 -14.845 -3.317 1.00 96.12 143 ILE A CA 1
ATOM 1139 C C . ILE A 1 143 ? 13.975 -16.368 -3.335 1.00 96.12 143 ILE A C 1
ATOM 1141 O O . ILE A 1 143 ? 13.981 -16.981 -4.402 1.00 96.12 143 ILE A O 1
ATOM 1145 N N . THR A 1 144 ? 13.950 -16.975 -2.153 1.00 95.44 144 THR A N 1
ATOM 1146 C CA . THR A 1 144 ? 13.939 -18.427 -1.981 1.00 95.44 144 THR A CA 1
ATOM 1147 C C . THR A 1 144 ? 12.612 -18.884 -1.393 1.00 95.44 144 THR A C 1
ATOM 1149 O O . THR A 1 144 ? 12.249 -18.506 -0.282 1.00 95.44 144 THR A O 1
ATOM 1152 N N . ALA A 1 145 ? 11.890 -19.740 -2.113 1.00 93.75 145 ALA A N 1
ATOM 1153 C CA . ALA A 1 145 ? 10.628 -20.323 -1.666 1.00 93.75 145 ALA A CA 1
ATOM 1154 C C . ALA A 1 145 ? 10.488 -21.758 -2.189 1.00 93.75 145 ALA A C 1
ATOM 1156 O O . ALA A 1 145 ? 10.863 -22.060 -3.315 1.00 93.75 145 ALA A O 1
ATOM 1157 N N . GLY A 1 146 ? 9.967 -22.675 -1.366 1.00 92.94 146 GLY A N 1
ATOM 1158 C CA . GLY A 1 146 ? 9.728 -24.061 -1.799 1.00 92.94 146 GLY A CA 1
ATOM 1159 C C . GLY A 1 146 ? 10.984 -24.861 -2.182 1.00 92.94 146 GLY A C 1
ATOM 1160 O O . GLY A 1 146 ? 10.854 -25.911 -2.799 1.00 92.94 146 GLY A O 1
ATOM 1161 N N . GLY A 1 147 ? 12.182 -24.395 -1.808 1.00 92.81 147 GLY A N 1
ATOM 1162 C CA . GLY A 1 147 ? 13.460 -25.003 -2.203 1.00 92.81 147 GLY A CA 1
ATOM 1163 C C . GLY A 1 147 ? 14.004 -24.513 -3.549 1.00 92.81 147 GLY A C 1
ATOM 1164 O O . GLY A 1 147 ? 15.060 -24.979 -3.967 1.00 92.81 147 GLY A O 1
ATOM 1165 N N . GLU A 1 148 ? 13.316 -23.576 -4.200 1.00 95.19 148 GLU A N 1
ATOM 1166 C CA . GLU A 1 148 ? 13.770 -22.899 -5.413 1.00 95.19 148 GLU A CA 1
ATOM 1167 C C . GLU A 1 148 ? 14.213 -21.471 -5.085 1.00 95.19 148 GLU A C 1
ATOM 1169 O O . GLU A 1 148 ? 13.655 -20.832 -4.189 1.00 95.19 148 GLU A O 1
ATOM 1174 N N . THR A 1 149 ? 15.197 -20.971 -5.832 1.00 94.94 149 THR A N 1
ATOM 1175 C CA . THR A 1 149 ? 15.732 -19.612 -5.694 1.00 94.94 149 THR A CA 1
ATOM 1176 C C . THR A 1 149 ? 15.601 -18.880 -7.022 1.00 94.94 149 THR A C 1
ATOM 1178 O O . THR A 1 149 ? 16.034 -19.379 -8.059 1.00 94.94 149 THR A O 1
ATOM 1181 N N . SER A 1 150 ? 15.006 -17.691 -6.987 1.00 93.12 150 SER A N 1
ATOM 1182 C CA . SER A 1 150 ? 14.951 -16.747 -8.104 1.00 93.12 150 SER A CA 1
ATOM 1183 C C . SER A 1 150 ? 15.727 -15.486 -7.748 1.00 93.12 150 SER A C 1
ATOM 1185 O O . SER A 1 150 ? 15.682 -15.035 -6.605 1.00 93.12 150 SER A O 1
ATOM 1187 N N . ILE A 1 151 ? 16.417 -14.905 -8.727 1.00 91.31 151 ILE A N 1
ATOM 1188 C CA . ILE A 1 151 ? 17.166 -13.659 -8.554 1.00 91.31 151 ILE A CA 1
ATOM 1189 C C . ILE A 1 151 ? 16.534 -12.600 -9.447 1.00 91.31 151 ILE A C 1
ATOM 1191 O O . ILE A 1 151 ? 16.459 -12.773 -10.662 1.00 91.31 151 ILE A O 1
ATOM 1195 N N . ILE A 1 152 ? 16.102 -11.495 -8.846 1.00 88.88 152 ILE A N 1
ATOM 1196 C CA . ILE A 1 152 ? 15.828 -10.262 -9.584 1.00 88.88 152 ILE A CA 1
ATOM 1197 C C . ILE A 1 152 ? 17.123 -9.461 -9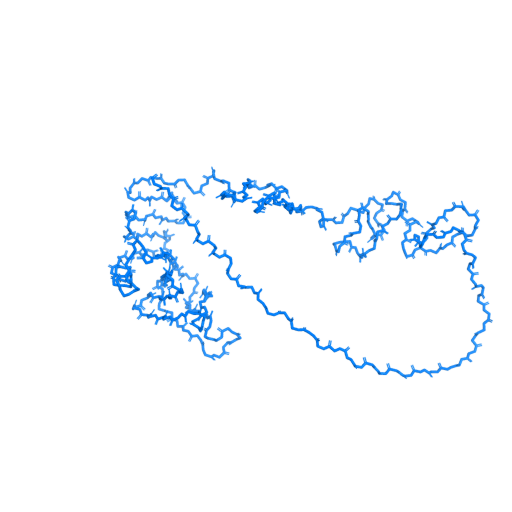.582 1.00 88.88 152 ILE A C 1
ATOM 1199 O O . ILE A 1 152 ? 17.548 -8.987 -8.532 1.00 88.88 152 ILE A O 1
ATOM 1203 N N . ASP A 1 153 ? 17.749 -9.309 -10.740 1.00 86.44 153 ASP A N 1
ATOM 1204 C CA . ASP A 1 153 ? 18.872 -8.393 -10.917 1.00 86.44 153 ASP A CA 1
ATOM 1205 C C . ASP A 1 153 ? 18.358 -7.107 -11.567 1.00 86.44 153 ASP A C 1
ATOM 1207 O O . ASP A 1 153 ? 17.986 -7.082 -12.740 1.00 86.44 153 ASP A O 1
ATOM 1211 N N . LEU A 1 154 ? 18.351 -6.027 -10.787 1.00 82.69 154 LEU A N 1
ATOM 1212 C CA . LEU A 1 154 ? 17.863 -4.720 -11.217 1.00 82.69 154 LEU A CA 1
ATOM 1213 C C . LEU A 1 154 ? 18.705 -4.072 -12.328 1.00 82.69 154 LEU A C 1
ATOM 1215 O O . LEU A 1 154 ? 18.282 -3.056 -12.872 1.00 82.69 154 LEU A O 1
ATOM 1219 N N . ALA A 1 155 ? 19.870 -4.628 -12.667 1.00 74.25 155 ALA A N 1
ATOM 1220 C CA . ALA A 1 155 ? 20.691 -4.162 -13.779 1.00 74.25 155 ALA A CA 1
ATOM 1221 C C . ALA A 1 155 ? 20.794 -5.162 -14.938 1.00 74.25 155 ALA A C 1
ATOM 1223 O O . ALA A 1 155 ? 21.320 -4.786 -15.975 1.00 74.25 155 ALA A O 1
ATOM 1224 N N . LEU A 1 156 ? 20.263 -6.386 -14.827 1.00 68.25 156 LEU A N 1
ATOM 1225 C CA . LEU A 1 156 ? 20.150 -7.302 -15.979 1.00 68.25 156 LEU A CA 1
ATOM 1226 C C . LEU A 1 156 ? 19.130 -6.815 -17.021 1.00 68.25 156 LEU A C 1
ATOM 1228 O O . LEU A 1 156 ? 19.072 -7.351 -18.120 1.00 68.25 156 LEU A O 1
ATOM 1232 N N . GLY A 1 157 ? 18.334 -5.798 -16.681 1.00 60.97 157 GLY A N 1
ATOM 1233 C CA . GLY A 1 157 ? 17.566 -5.025 -17.651 1.00 60.97 157 GLY A CA 1
ATOM 1234 C C . GLY A 1 157 ? 18.337 -3.848 -18.248 1.00 60.97 157 GLY A C 1
ATOM 1235 O O . GLY A 1 157 ? 17.884 -3.309 -19.236 1.00 60.97 157 GLY A O 1
ATOM 1236 N N . ALA A 1 158 ? 19.479 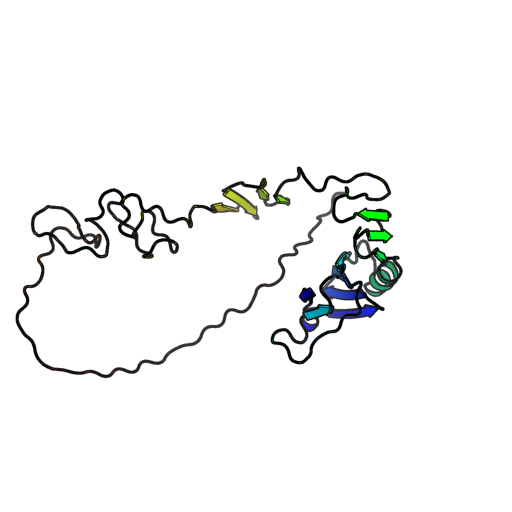-3.412 -17.711 1.00 73.00 158 ALA A N 1
ATOM 1237 C CA . ALA A 1 158 ? 20.197 -2.278 -18.294 1.00 73.00 158 ALA A CA 1
ATOM 1238 C C . ALA A 1 158 ? 20.838 -2.688 -19.626 1.00 73.00 158 ALA A C 1
ATOM 1240 O O . ALA A 1 158 ? 21.430 -3.761 -19.718 1.00 73.00 158 ALA A O 1
ATOM 1241 N N . CYS A 1 159 ? 20.721 -1.837 -20.645 1.00 80.81 159 CYS A N 1
ATOM 1242 C CA . CYS A 1 159 ? 21.481 -2.019 -21.873 1.00 80.81 159 CYS A CA 1
ATOM 1243 C C . CYS A 1 159 ? 22.982 -1.910 -21.573 1.00 80.81 159 CYS A C 1
ATOM 1245 O O . CYS A 1 159 ? 23.422 -0.897 -21.019 1.00 80.81 159 CYS A O 1
ATOM 1247 N N . VAL A 1 160 ? 23.738 -2.956 -21.900 1.00 87.38 160 VAL A N 1
ATOM 1248 C CA . VAL A 1 160 ? 25.202 -2.926 -21.951 1.00 87.38 160 VAL A CA 1
ATOM 1249 C C . VAL A 1 160 ? 25.548 -2.802 -23.427 1.00 87.38 160 VAL A C 1
ATOM 1251 O O . VAL A 1 160 ? 25.485 -3.794 -24.132 1.00 87.38 160 VAL A O 1
ATOM 1254 N N . ASP A 1 161 ? 25.779 -1.564 -23.854 1.00 89.31 161 ASP A N 1
ATOM 1255 C CA . ASP A 1 161 ? 26.102 -1.157 -25.226 1.00 89.31 161 ASP A CA 1
ATOM 1256 C C . ASP A 1 161 ? 27.446 -0.422 -25.144 1.00 89.31 161 ASP A C 1
ATOM 1258 O O . ASP A 1 161 ? 27.504 0.735 -24.702 1.00 89.31 161 ASP A O 1
ATOM 1262 N N . THR A 1 162 ? 28.547 -1.143 -25.381 1.00 93.31 162 THR A N 1
ATOM 1263 C CA . THR A 1 162 ? 29.903 -0.633 -25.102 1.00 93.31 162 THR A CA 1
ATOM 1264 C C . THR A 1 162 ? 30.438 0.248 -26.234 1.00 93.31 162 THR A C 1
ATOM 1266 O O . THR A 1 162 ? 31.220 1.176 -25.973 1.00 93.31 162 THR A O 1
ATOM 1269 N N . ASP A 1 163 ? 30.018 0.011 -27.472 1.00 93.12 163 ASP A N 1
ATOM 1270 C CA . ASP A 1 163 ? 30.450 0.766 -28.650 1.00 93.12 163 ASP A CA 1
ATOM 1271 C C . ASP A 1 163 ? 29.455 1.846 -29.123 1.00 93.12 163 ASP A C 1
ATOM 1273 O O . ASP A 1 163 ? 29.829 2.720 -29.919 1.00 93.12 163 ASP A O 1
ATOM 1277 N N . HIS A 1 164 ? 28.267 1.882 -28.516 1.00 91.94 164 HIS A N 1
ATOM 1278 C CA . HIS A 1 164 ? 27.188 2.842 -28.728 1.00 91.94 164 HIS A CA 1
ATOM 1279 C C . HIS A 1 164 ? 26.501 2.759 -30.098 1.00 91.94 164 HIS A C 1
ATOM 1281 O O . HIS A 1 164 ? 26.111 3.803 -30.647 1.00 91.94 164 HIS A O 1
ATOM 1287 N N . ASP A 1 165 ? 26.334 1.564 -30.660 1.00 91.44 165 ASP A N 1
ATOM 1288 C CA . ASP A 1 165 ? 25.571 1.361 -31.895 1.00 91.44 165 ASP A CA 1
ATOM 1289 C C . ASP A 1 165 ? 24.068 1.082 -31.683 1.00 91.44 165 ASP A C 1
ATOM 1291 O O . ASP A 1 165 ? 23.267 1.173 -32.625 1.00 91.44 165 ASP A O 1
ATOM 1295 N N . GLY A 1 166 ? 23.658 0.884 -30.426 1.00 89.88 166 GLY A N 1
ATOM 1296 C CA . GLY A 1 166 ? 22.273 0.694 -30.007 1.00 89.88 166 GLY A CA 1
ATOM 1297 C C . GLY A 1 166 ? 21.837 -0.764 -29.842 1.00 89.88 166 GLY A C 1
ATOM 1298 O O . GLY A 1 166 ? 20.687 -0.990 -29.429 1.00 89.88 166 GLY A O 1
ATOM 1299 N N . TYR A 1 167 ? 22.716 -1.720 -30.135 1.00 92.38 167 TYR A N 1
ATOM 1300 C CA . TYR A 1 167 ? 22.609 -3.120 -29.736 1.00 92.38 167 TYR A CA 1
ATOM 1301 C C . TYR A 1 167 ? 23.448 -3.350 -28.470 1.00 92.38 167 TYR A C 1
ATOM 1303 O O . TYR A 1 167 ? 24.128 -2.448 -27.999 1.00 92.38 167 TYR A O 1
ATOM 1311 N N . GLY A 1 168 ? 23.301 -4.500 -27.818 1.00 90.94 168 GLY A N 1
ATOM 1312 C CA . GLY A 1 168 ? 24.080 -4.774 -26.612 1.00 90.94 168 GLY A CA 1
ATOM 1313 C C . GLY A 1 168 ? 24.157 -6.253 -26.277 1.00 90.94 168 GLY A C 1
ATOM 1314 O O . GLY A 1 168 ? 23.273 -7.026 -26.664 1.00 90.94 168 GLY A O 1
ATOM 1315 N N . ASP A 1 169 ? 25.194 -6.650 -25.539 1.00 88.25 169 ASP A N 1
ATOM 1316 C CA . ASP A 1 169 ? 25.408 -8.030 -25.082 1.00 88.25 169 ASP A CA 1
ATOM 1317 C C . ASP A 1 169 ? 25.439 -8.119 -23.539 1.00 88.25 169 ASP A C 1
ATOM 1319 O O . ASP A 1 169 ? 26.372 -7.632 -22.889 1.00 88.25 169 ASP A O 1
ATOM 1323 N N . PRO A 1 170 ? 24.430 -8.742 -22.891 1.00 85.62 170 PRO A N 1
ATOM 1324 C CA . PRO A 1 170 ? 23.313 -9.481 -23.483 1.00 85.62 170 PRO A CA 1
ATOM 1325 C C . PRO A 1 170 ? 22.202 -8.584 -24.049 1.00 85.62 170 PRO A C 1
ATOM 1327 O O . PRO A 1 170 ? 21.987 -7.467 -23.576 1.00 85.62 170 PRO A O 1
ATOM 1330 N N . ALA A 1 171 ? 21.405 -9.144 -24.973 1.00 84.69 171 ALA A N 1
ATOM 1331 C CA . ALA A 1 171 ? 20.198 -8.502 -25.499 1.00 84.69 171 ALA A CA 1
ATOM 1332 C C . ALA A 1 171 ? 19.296 -7.985 -24.368 1.00 84.69 171 ALA A C 1
ATOM 1334 O O . ALA A 1 171 ? 18.843 -8.757 -23.514 1.00 84.69 171 ALA A O 1
ATOM 1335 N N . SER A 1 172 ? 18.966 -6.696 -24.406 1.00 81.56 172 SER A N 1
ATOM 1336 C CA . SER A 1 172 ? 18.126 -6.052 -23.398 1.00 81.56 172 SER A CA 1
ATOM 1337 C C . SER A 1 172 ? 16.994 -5.243 -24.036 1.00 81.56 172 SER A C 1
ATOM 1339 O O . SER A 1 172 ? 17.218 -4.560 -25.033 1.00 81.56 172 SER A O 1
ATOM 1341 N N . PRO A 1 173 ? 15.765 -5.272 -23.482 1.00 80.56 173 PRO A N 1
ATOM 1342 C CA . PRO A 1 173 ? 14.677 -4.413 -23.950 1.00 80.56 173 PRO A CA 1
ATOM 1343 C C . PRO A 1 173 ? 14.922 -2.920 -23.672 1.00 80.56 173 PRO A C 1
ATOM 1345 O O . PRO A 1 173 ? 14.182 -2.089 -24.192 1.00 80.56 173 PRO A O 1
ATOM 1348 N N . GLU A 1 174 ? 15.921 -2.577 -22.853 1.00 82.38 174 GLU A N 1
ATOM 1349 C CA . GLU A 1 174 ? 16.336 -1.189 -22.612 1.00 82.38 174 GLU A CA 1
ATOM 1350 C C . GLU A 1 174 ? 17.392 -0.702 -23.620 1.00 82.38 174 GLU A C 1
ATOM 1352 O O . GLU A 1 174 ? 17.723 0.485 -23.623 1.00 82.38 174 GLU A O 1
ATOM 1357 N N . CYS A 1 175 ? 17.938 -1.588 -24.465 1.00 82.31 175 CYS A N 1
ATOM 1358 C CA . CYS A 1 175 ? 18.731 -1.172 -25.622 1.00 82.31 175 CYS A CA 1
ATOM 1359 C C . CYS A 1 175 ? 17.826 -0.549 -26.688 1.00 82.31 175 CYS A C 1
ATOM 1361 O O . CYS A 1 175 ? 16.608 -0.748 -26.685 1.00 82.31 175 CYS A O 1
ATOM 1363 N N . ALA A 1 176 ? 18.407 0.213 -27.623 1.00 87.38 176 ALA A N 1
ATOM 1364 C CA . ALA A 1 176 ? 17.626 0.763 -28.731 1.00 87.38 176 ALA A CA 1
ATOM 1365 C C . ALA A 1 176 ? 16.978 -0.361 -29.562 1.00 87.38 176 ALA A C 1
ATOM 1367 O O . ALA A 1 176 ? 15.896 -0.158 -30.121 1.00 87.38 176 ALA A O 1
ATOM 1368 N N . GLN A 1 177 ? 17.614 -1.537 -29.595 1.00 88.38 177 GLN A N 1
ATOM 1369 C CA . GLN A 1 177 ? 17.115 -2.761 -30.211 1.00 88.38 177 GLN A CA 1
ATOM 1370 C C . GLN A 1 177 ? 17.179 -3.951 -29.240 1.00 88.38 177 GLN A C 1
ATOM 1372 O O . GLN A 1 177 ? 18.157 -4.138 -28.527 1.00 88.38 177 GLN A O 1
ATOM 1377 N N . TYR A 1 178 ? 16.142 -4.796 -29.236 1.00 88.19 178 TYR A N 1
ATOM 1378 C CA . TYR A 1 178 ? 16.046 -5.987 -28.373 1.00 88.19 178 TYR A CA 1
ATOM 1379 C C . TYR A 1 178 ? 16.696 -7.232 -29.014 1.00 88.19 178 TYR A C 1
ATOM 1381 O O . TYR A 1 178 ? 16.100 -8.309 -29.061 1.00 88.19 178 TYR A O 1
ATOM 1389 N N . ILE A 1 179 ? 17.893 -7.077 -29.579 1.00 88.44 179 ILE A N 1
ATOM 1390 C CA . ILE A 1 179 ? 18.668 -8.154 -30.214 1.00 88.44 179 ILE A CA 1
ATOM 1391 C C . ILE A 1 179 ? 20.102 -8.060 -29.684 1.00 88.44 179 ILE A C 1
ATOM 1393 O O . ILE A 1 179 ? 20.571 -6.956 -29.418 1.00 88.44 179 ILE A O 1
ATOM 1397 N N . ALA A 1 180 ? 20.747 -9.207 -29.459 1.00 90.81 180 ALA A N 1
ATOM 1398 C CA . ALA A 1 180 ? 22.107 -9.251 -28.930 1.00 90.81 180 ALA A CA 1
ATOM 1399 C C . ALA A 1 180 ? 23.098 -8.755 -29.983 1.00 90.81 180 ALA A C 1
ATOM 1401 O O . ALA A 1 180 ? 22.962 -9.120 -31.151 1.00 90.81 180 ALA A O 1
ATOM 1402 N N . ASP A 1 181 ? 24.084 -7.982 -29.546 1.00 94.44 181 ASP A N 1
ATOM 1403 C CA . ASP A 1 181 ? 25.273 -7.697 -30.341 1.00 94.44 181 ASP A CA 1
ATOM 1404 C C . ASP A 1 181 ? 26.259 -8.875 -30.244 1.00 94.44 181 ASP A C 1
ATOM 1406 O O . ASP A 1 181 ? 26.507 -9.396 -29.154 1.00 94.44 181 ASP A O 1
ATOM 1410 N N . CYS A 1 182 ? 26.783 -9.339 -31.377 1.00 95.50 182 CYS A N 1
ATOM 1411 C CA . CYS A 1 182 ? 27.792 -10.391 -31.410 1.00 95.50 182 CYS A CA 1
ATOM 1412 C C . CYS A 1 182 ? 29.220 -9.869 -31.154 1.00 95.50 182 CYS A C 1
ATOM 1414 O O . CYS A 1 182 ? 30.081 -10.669 -30.767 1.00 95.50 182 CYS A O 1
ATOM 1416 N N . ASP A 1 183 ? 29.471 -8.560 -31.297 1.00 94.94 183 ASP A N 1
ATOM 1417 C CA . ASP A 1 183 ? 30.724 -7.887 -30.933 1.00 94.94 183 ASP A CA 1
ATOM 1418 C C . ASP A 1 183 ? 30.466 -6.479 -30.358 1.00 94.94 183 ASP A C 1
ATOM 1420 O O . ASP A 1 183 ? 30.805 -5.483 -30.984 1.00 94.94 183 ASP A O 1
ATOM 1424 N N . ASP A 1 184 ? 30.001 -6.417 -29.099 1.00 93.00 184 ASP A N 1
ATOM 1425 C CA . ASP A 1 184 ? 29.691 -5.183 -28.327 1.00 93.00 184 ASP A CA 1
ATOM 1426 C C . ASP A 1 184 ? 30.865 -4.177 -28.208 1.00 93.00 184 ASP A C 1
ATOM 1428 O O . ASP A 1 184 ? 30.755 -3.118 -27.595 1.00 93.00 184 ASP A O 1
ATOM 1432 N N . ALA A 1 185 ? 32.052 -4.500 -28.729 1.00 96.12 185 ALA A N 1
ATOM 1433 C CA . ALA A 1 185 ? 33.208 -3.610 -28.767 1.00 96.12 185 ALA A CA 1
ATOM 1434 C C . ALA A 1 185 ? 33.431 -2.940 -30.139 1.00 96.12 185 ALA A C 1
ATOM 1436 O O . ALA A 1 185 ? 34.414 -2.194 -30.289 1.00 96.12 185 ALA A O 1
ATOM 1437 N N . ASN A 1 186 ? 32.583 -3.203 -31.133 1.00 95.00 186 ASN A N 1
ATOM 1438 C CA . ASN A 1 186 ? 32.759 -2.785 -32.512 1.00 95.00 186 ASN A CA 1
ATOM 1439 C C . ASN A 1 186 ? 31.441 -2.391 -33.203 1.00 95.00 186 ASN A C 1
ATOM 1441 O O . ASN A 1 186 ? 30.861 -3.183 -33.929 1.00 95.00 186 ASN A O 1
ATOM 1445 N N . ALA A 1 187 ? 31.133 -1.091 -33.183 1.00 95.06 187 ALA A N 1
ATOM 1446 C CA . ALA A 1 187 ? 29.914 -0.496 -33.751 1.00 95.06 187 ALA A CA 1
ATOM 1447 C C . ALA A 1 187 ? 29.662 -0.724 -35.265 1.00 95.06 187 ALA A C 1
ATOM 1449 O O . ALA A 1 187 ? 28.713 -0.179 -35.838 1.00 95.06 187 ALA A O 1
ATOM 1450 N N . ALA A 1 188 ? 30.577 -1.399 -35.967 1.00 94.62 188 ALA A N 1
ATOM 1451 C CA . ALA A 1 188 ? 30.399 -1.828 -37.352 1.00 94.62 188 ALA A CA 1
ATOM 1452 C C . ALA A 1 188 ? 29.847 -3.259 -37.481 1.00 94.62 188 ALA A C 1
ATOM 1454 O O . ALA A 1 188 ? 29.482 -3.630 -38.593 1.00 94.62 188 ALA A O 1
ATOM 1455 N N . VAL A 1 189 ? 29.817 -4.022 -36.388 1.00 95.38 189 VAL A N 1
ATOM 1456 C CA . VAL A 1 189 ? 29.363 -5.409 -36.299 1.00 95.38 189 VAL A CA 1
ATOM 1457 C C . VAL A 1 189 ? 28.143 -5.422 -35.391 1.00 95.38 189 VAL A C 1
ATOM 1459 O O . VAL A 1 189 ? 28.284 -5.208 -34.202 1.00 95.38 189 VAL A O 1
ATOM 1462 N N . ASN A 1 190 ? 26.953 -5.592 -35.961 1.00 95.12 190 ASN A N 1
ATOM 1463 C CA . ASN A 1 190 ? 25.691 -5.631 -35.225 1.00 95.12 190 ASN A CA 1
ATOM 1464 C C . ASN A 1 190 ? 24.538 -6.120 -36.111 1.00 95.12 190 ASN A C 1
ATOM 1466 O O . ASN A 1 190 ? 24.608 -5.973 -37.328 1.00 95.12 190 ASN A O 1
ATOM 1470 N N . PRO A 1 191 ? 23.391 -6.533 -35.535 1.00 94.50 191 PRO A N 1
ATOM 1471 C CA . PRO A 1 191 ? 22.218 -7.013 -36.281 1.00 94.50 191 PRO A CA 1
ATOM 1472 C C . PRO A 1 191 ? 21.626 -6.098 -37.369 1.00 94.50 191 PRO A C 1
ATOM 1474 O O . PRO A 1 191 ? 20.721 -6.505 -38.100 1.00 94.50 191 PRO A O 1
ATOM 1477 N N . GLY A 1 192 ? 22.036 -4.828 -37.434 1.00 91.62 192 GLY A N 1
ATOM 1478 C CA . GLY A 1 192 ? 21.612 -3.876 -38.462 1.00 91.62 192 GLY A CA 1
ATOM 1479 C C . GLY A 1 192 ? 22.692 -3.530 -39.487 1.00 91.62 192 GLY A C 1
ATOM 1480 O O . GLY A 1 192 ? 22.434 -2.679 -40.350 1.00 91.62 192 GLY A O 1
ATOM 1481 N N . ALA A 1 193 ? 23.885 -4.114 -39.377 1.00 92.69 193 ALA A N 1
ATOM 1482 C CA . ALA A 1 193 ? 24.998 -3.855 -40.269 1.00 92.69 193 ALA A CA 1
ATOM 1483 C C . ALA A 1 193 ? 24.753 -4.453 -41.661 1.00 92.69 193 ALA A C 1
ATOM 1485 O O . ALA A 1 193 ? 23.806 -5.192 -41.915 1.00 92.69 193 ALA A O 1
ATOM 1486 N N . VAL A 1 194 ? 25.592 -4.046 -42.612 1.00 90.31 194 VAL A N 1
ATOM 1487 C CA . VAL A 1 194 ? 25.619 -4.640 -43.949 1.00 90.31 194 VAL A CA 1
ATOM 1488 C C . VAL A 1 194 ? 26.894 -5.447 -44.048 1.00 90.31 194 VAL A C 1
ATOM 1490 O O . VAL A 1 194 ? 27.969 -4.863 -43.917 1.00 90.31 194 VAL A O 1
ATOM 1493 N N . GLU A 1 195 ? 26.754 -6.718 -44.397 1.00 90.81 195 GLU A N 1
ATOM 1494 C CA . GLU A 1 195 ? 27.864 -7.618 -44.695 1.00 90.81 195 GLU A CA 1
ATOM 1495 C C . GLU A 1 195 ? 28.930 -7.008 -45.605 1.00 90.81 195 GLU A C 1
ATOM 1497 O O . GLU A 1 195 ? 28.663 -6.573 -46.742 1.00 90.81 195 GLU A O 1
ATOM 1502 N N . ALA A 1 196 ? 30.168 -7.000 -45.112 1.00 86.69 196 ALA A N 1
ATOM 1503 C CA . ALA A 1 196 ? 31.327 -6.564 -45.860 1.00 86.69 196 ALA A CA 1
ATOM 1504 C C . ALA A 1 196 ? 32.025 -7.781 -46.492 1.00 86.69 196 ALA A C 1
ATOM 1506 O O . ALA A 1 196 ? 32.792 -8.487 -45.846 1.00 86.69 196 ALA A O 1
ATOM 1507 N N . PRO A 1 197 ? 31.881 -7.992 -47.812 1.00 84.00 197 PRO A N 1
ATOM 1508 C CA . PRO A 1 197 ? 32.292 -9.240 -48.437 1.00 84.00 197 PRO A CA 1
ATOM 1509 C C . PRO A 1 197 ? 33.802 -9.492 -48.334 1.00 84.00 197 PRO A C 1
ATOM 1511 O O . PRO A 1 197 ? 34.617 -8.734 -48.878 1.00 84.00 197 PRO A O 1
ATOM 1514 N N . GLY A 1 198 ? 34.160 -10.634 -47.753 1.00 84.62 198 GLY A N 1
ATOM 1515 C CA . GLY A 1 198 ? 35.518 -11.163 -47.689 1.00 84.62 198 GLY A CA 1
ATOM 1516 C C . GLY A 1 198 ? 36.369 -10.570 -46.568 1.00 84.62 198 GLY A C 1
ATOM 1517 O O . GLY A 1 198 ? 37.601 -10.586 -46.696 1.00 84.62 198 GLY A O 1
ATOM 1518 N N . ASN A 1 199 ? 35.754 -10.016 -45.518 1.00 88.69 199 ASN A N 1
ATOM 1519 C CA . ASN A 1 199 ? 36.457 -9.596 -44.305 1.00 88.69 199 ASN A CA 1
ATOM 1520 C C . ASN A 1 199 ? 36.599 -10.750 -43.287 1.00 88.69 199 ASN A C 1
ATOM 1522 O O . ASN A 1 199 ? 37.475 -10.665 -42.421 1.00 88.69 199 ASN A O 1
ATOM 1526 N N . GLY A 1 200 ? 35.838 -11.842 -43.445 1.00 90.56 200 GLY A N 1
ATOM 1527 C CA . GLY A 1 200 ? 35.845 -13.001 -42.553 1.00 90.56 200 GLY A CA 1
ATOM 1528 C C . GLY A 1 200 ? 35.192 -12.750 -41.193 1.00 90.56 200 GLY A C 1
ATOM 1529 O O . GLY A 1 200 ? 35.543 -13.446 -40.235 1.00 90.56 200 GLY A O 1
ATOM 1530 N N . ILE A 1 201 ? 34.326 -11.742 -41.101 1.00 92.31 201 ILE A N 1
ATOM 1531 C CA . ILE A 1 201 ? 33.547 -11.357 -39.923 1.00 92.31 201 ILE A CA 1
ATOM 1532 C C . ILE A 1 201 ? 32.067 -11.590 -40.263 1.00 92.31 201 ILE A C 1
ATOM 1534 O O . ILE A 1 201 ? 31.689 -11.491 -41.421 1.00 92.31 201 ILE A O 1
ATOM 1538 N N . ASP A 1 202 ? 31.281 -11.971 -39.262 1.00 93.12 202 ASP A N 1
ATOM 1539 C CA . ASP A 1 202 ? 29.815 -11.919 -39.298 1.00 93.12 202 ASP A CA 1
ATOM 1540 C C . ASP A 1 202 ? 29.449 -10.482 -38.908 1.00 93.12 202 ASP A C 1
ATOM 1542 O O . ASP A 1 202 ? 29.509 -10.146 -37.724 1.00 93.12 202 ASP A O 1
ATOM 1546 N N . ASP A 1 203 ? 29.289 -9.586 -39.887 1.00 94.50 203 ASP A N 1
ATOM 1547 C CA . ASP A 1 203 ? 29.054 -8.166 -39.622 1.00 94.50 203 ASP A CA 1
ATOM 1548 C C . ASP A 1 203 ? 27.615 -7.938 -39.151 1.00 94.50 203 ASP A C 1
ATOM 1550 O O . ASP A 1 203 ? 27.392 -7.039 -38.342 1.00 94.50 203 ASP A O 1
ATOM 1554 N N . ASP A 1 204 ? 26.645 -8.719 -39.639 1.00 94.38 204 ASP A N 1
ATOM 1555 C CA . ASP A 1 204 ? 25.224 -8.548 -39.316 1.00 94.38 204 ASP A CA 1
ATOM 1556 C C . ASP A 1 204 ? 24.677 -9.488 -38.222 1.00 94.38 204 ASP A C 1
ATOM 1558 O O . ASP A 1 204 ? 23.478 -9.492 -37.929 1.00 94.38 204 ASP A O 1
ATOM 1562 N N . CYS A 1 205 ? 25.564 -10.211 -37.536 1.00 94.56 205 CYS A N 1
ATOM 1563 C CA . CYS A 1 205 ? 25.272 -11.087 -36.403 1.00 94.56 205 CYS A CA 1
ATOM 1564 C C . CYS A 1 205 ? 24.168 -12.129 -36.678 1.00 94.56 205 CYS A C 1
ATOM 1566 O O . CYS A 1 205 ? 23.444 -12.525 -35.748 1.00 94.56 205 CYS A O 1
ATOM 1568 N N . ASP A 1 206 ? 23.997 -12.574 -37.926 1.00 93.31 206 ASP A N 1
ATOM 1569 C CA . ASP A 1 206 ? 22.993 -13.574 -38.301 1.00 93.31 206 ASP A CA 1
ATOM 1570 C C . ASP A 1 206 ? 23.482 -15.028 -38.126 1.00 93.31 206 ASP A C 1
ATOM 1572 O O . ASP A 1 206 ? 22.676 -15.974 -38.121 1.00 93.31 206 ASP A O 1
ATOM 1576 N N . GLY A 1 207 ? 24.781 -15.198 -37.854 1.00 92.69 207 GLY A N 1
ATOM 1577 C CA . GLY A 1 207 ? 25.451 -16.472 -37.622 1.00 92.69 207 GLY A CA 1
ATOM 1578 C C . GLY A 1 207 ? 26.115 -17.081 -38.859 1.00 92.69 207 GLY A C 1
ATOM 1579 O O . GLY A 1 207 ? 26.703 -18.167 -38.742 1.00 92.69 207 GLY A O 1
ATOM 1580 N N . GLU A 1 208 ? 26.031 -16.432 -40.017 1.00 91.56 208 GLU A N 1
ATOM 1581 C CA . GLU A 1 208 ? 26.804 -16.739 -41.216 1.00 91.56 208 GLU A CA 1
ATOM 1582 C C . GLU A 1 208 ? 27.996 -15.766 -41.353 1.00 91.56 208 GLU A C 1
ATOM 1584 O O . GLU A 1 208 ? 28.209 -14.887 -40.530 1.00 91.56 208 GLU A O 1
ATOM 1589 N N . VAL A 1 209 ? 28.912 -16.037 -42.286 1.00 90.44 209 VAL A N 1
ATOM 1590 C CA . VAL A 1 209 ? 30.109 -15.201 -42.492 1.00 90.44 209 VAL A CA 1
ATOM 1591 C C . VAL A 1 209 ? 30.283 -14.965 -43.983 1.00 90.44 209 VAL A C 1
ATOM 1593 O O . VAL A 1 209 ? 30.376 -15.933 -44.754 1.00 90.44 209 VAL A O 1
ATOM 1596 N N . ASP A 1 210 ? 30.455 -13.699 -44.367 1.00 85.25 210 ASP A N 1
ATOM 1597 C CA . ASP A 1 210 ? 30.695 -13.248 -45.737 1.00 85.25 210 ASP A CA 1
ATOM 1598 C C . ASP A 1 210 ? 29.583 -13.670 -46.729 1.00 85.25 210 ASP A C 1
ATOM 1600 O O . ASP A 1 210 ? 29.863 -14.047 -47.885 1.00 85.25 210 ASP A O 1
ATOM 1604 N N . GLU A 1 211 ? 28.310 -13.638 -46.329 1.00 82.50 211 GLU A N 1
ATOM 1605 C CA . GLU A 1 211 ? 27.205 -13.946 -47.228 1.00 82.50 211 GLU A CA 1
ATOM 1606 C C . GLU A 1 211 ? 27.101 -12.896 -48.333 1.00 82.50 211 GLU A C 1
ATOM 1608 O O . GLU A 1 211 ? 26.872 -11.698 -48.171 1.00 82.50 211 GLU A O 1
ATOM 1613 N N . ALA A 1 212 ? 27.314 -13.368 -49.556 1.00 64.38 212 ALA A N 1
ATOM 1614 C CA . ALA A 1 212 ? 27.358 -12.501 -50.712 1.00 64.38 212 ALA A CA 1
ATOM 1615 C C . ALA A 1 212 ? 26.007 -11.793 -50.927 1.00 64.38 212 ALA A C 1
ATOM 1617 O O . ALA A 1 212 ? 25.039 -12.408 -51.381 1.00 64.38 212 ALA A O 1
ATOM 1618 N N . MET A 1 213 ? 25.987 -10.475 -50.712 1.00 58.38 213 MET A N 1
ATOM 1619 C CA . MET A 1 213 ? 24.914 -9.566 -51.126 1.00 58.38 213 MET A CA 1
ATOM 1620 C C . MET A 1 213 ? 24.375 -9.932 -52.527 1.00 58.38 213 MET A C 1
ATOM 1622 O O . MET A 1 213 ? 25.127 -9.872 -53.514 1.00 58.38 213 MET A O 1
ATOM 1626 N N . PRO A 1 214 ? 23.078 -10.263 -52.688 1.00 46.94 214 PRO A N 1
ATOM 1627 C CA . PRO A 1 214 ? 22.505 -10.460 -54.006 1.00 46.94 214 PRO A CA 1
ATOM 1628 C C . PRO A 1 214 ? 22.420 -9.102 -54.708 1.00 46.94 214 PRO A C 1
ATOM 1630 O O . PRO A 1 214 ? 21.626 -8.227 -54.366 1.00 46.94 214 PRO A O 1
ATOM 1633 N N . LEU A 1 215 ? 23.274 -8.931 -55.717 1.00 44.91 215 LEU A N 1
ATOM 1634 C CA . LEU A 1 215 ? 23.295 -7.784 -56.616 1.00 44.91 215 LEU A CA 1
ATOM 1635 C C . LEU A 1 215 ? 21.887 -7.433 -57.128 1.00 44.91 215 LEU A C 1
ATOM 1637 O O . LEU A 1 215 ? 21.204 -8.235 -57.764 1.00 44.91 215 LEU A O 1
ATOM 1641 N N . CYS A 1 216 ? 21.518 -6.173 -56.906 1.00 38.91 216 CYS A N 1
ATOM 1642 C CA . CYS A 1 216 ? 20.450 -5.440 -57.573 1.00 38.91 216 CYS A CA 1
ATOM 1643 C C . CYS A 1 216 ? 20.361 -5.772 -59.077 1.00 38.91 216 CYS A C 1
ATOM 1645 O O . CYS A 1 216 ? 21.311 -5.554 -59.833 1.00 38.91 216 CYS A O 1
ATOM 1647 N N . GLY A 1 217 ? 19.191 -6.250 -59.518 1.00 37.28 217 GLY A N 1
ATOM 1648 C CA . GLY A 1 217 ? 18.940 -6.542 -60.927 1.00 37.28 217 GLY A CA 1
ATOM 1649 C C . GLY A 1 217 ? 17.532 -7.036 -61.271 1.00 37.28 217 GLY A C 1
ATOM 1650 O O . GLY A 1 217 ? 17.435 -8.098 -61.869 1.00 37.28 217 GLY A O 1
ATOM 1651 N N . ALA A 1 218 ? 16.473 -6.288 -60.912 1.00 34.72 218 ALA A N 1
ATOM 1652 C CA . ALA A 1 218 ? 15.242 -6.062 -61.710 1.00 34.72 218 ALA A CA 1
ATOM 1653 C C . ALA A 1 218 ? 14.026 -5.674 -60.835 1.00 34.72 218 ALA A C 1
ATOM 1655 O O . ALA A 1 218 ? 13.456 -6.499 -60.131 1.00 34.72 218 ALA A O 1
ATOM 1656 N N . LEU A 1 219 ? 13.558 -4.430 -60.966 1.00 37.38 219 L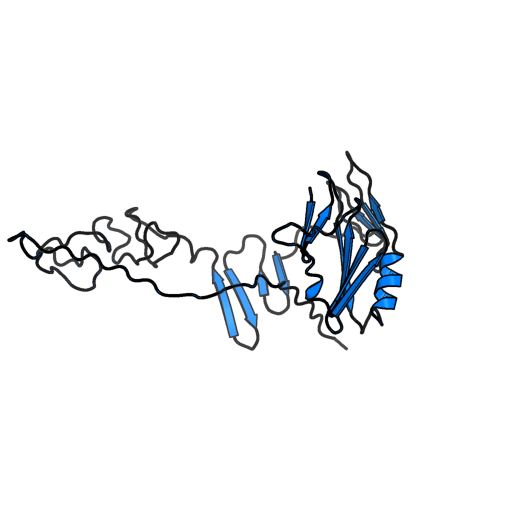EU A N 1
ATOM 1657 C CA . LEU A 1 219 ? 12.129 -4.082 -60.850 1.00 37.38 219 LEU A CA 1
ATOM 1658 C C . LEU A 1 219 ? 11.501 -4.215 -62.263 1.00 37.38 219 LEU A C 1
ATOM 1660 O O . LEU A 1 219 ? 12.278 -4.133 -63.220 1.00 37.38 219 LEU A O 1
ATOM 1664 N N . PRO A 1 220 ? 10.163 -4.327 -62.478 1.00 42.09 220 PRO A N 1
ATOM 1665 C CA . PRO A 1 220 ? 9.074 -3.942 -61.567 1.00 42.09 220 PRO A CA 1
ATOM 1666 C C . PRO A 1 220 ? 7.824 -4.865 -61.540 1.00 42.09 220 PRO A C 1
ATOM 1668 O O . PRO A 1 220 ? 7.503 -5.558 -62.502 1.00 42.09 220 PRO A O 1
ATOM 1671 N N . GLY A 1 221 ? 7.007 -4.705 -60.493 1.00 35.91 221 GLY A N 1
ATOM 1672 C CA . GLY A 1 221 ? 5.550 -4.860 -60.586 1.00 35.91 221 GLY A CA 1
ATOM 1673 C C . GLY A 1 221 ? 4.943 -5.973 -59.736 1.00 35.91 221 GLY A C 1
ATOM 1674 O O . GLY A 1 221 ? 5.245 -7.145 -59.919 1.00 35.91 221 GLY A O 1
ATOM 1675 N N . GLY A 1 222 ? 4.007 -5.591 -58.866 1.00 32.06 222 GLY A N 1
ATOM 1676 C CA . GLY A 1 222 ? 3.121 -6.526 -58.178 1.00 32.06 222 GLY A CA 1
ATOM 1677 C C . GLY A 1 222 ? 2.730 -6.018 -56.803 1.00 32.06 222 GLY A C 1
ATOM 1678 O O . GLY A 1 222 ? 3.381 -6.349 -55.821 1.00 32.06 222 GLY A O 1
ATOM 1679 N N . GLY A 1 223 ? 1.691 -5.184 -56.743 1.00 39.56 223 GLY A N 1
ATOM 1680 C CA . GLY A 1 223 ? 1.045 -4.861 -55.478 1.00 39.56 223 GLY A CA 1
ATOM 1681 C C . GLY A 1 223 ? 0.390 -6.105 -54.888 1.00 39.56 223 GLY A C 1
ATOM 1682 O O . GLY A 1 223 ? -0.196 -6.897 -55.622 1.00 39.56 223 GLY A O 1
ATOM 1683 N N . HIS A 1 224 ? 0.460 -6.231 -53.570 1.00 33.25 224 HIS A N 1
ATOM 1684 C CA . HIS A 1 224 ? -0.489 -7.020 -52.809 1.00 33.25 224 HIS A CA 1
ATOM 1685 C C . HIS A 1 224 ? -0.836 -6.263 -51.534 1.00 33.25 224 HIS A C 1
ATOM 1687 O O . HIS A 1 224 ? -0.057 -6.200 -50.587 1.00 33.25 224 HIS A O 1
ATOM 1693 N N . ASP A 1 225 ? -2.033 -5.685 -51.569 1.00 39.75 225 ASP A N 1
ATOM 1694 C CA . ASP A 1 225 ? -2.838 -5.411 -50.393 1.00 39.75 225 ASP A CA 1
ATOM 1695 C C . ASP A 1 225 ? -3.079 -6.745 -49.670 1.00 39.75 225 ASP A C 1
ATOM 1697 O O . ASP A 1 225 ? -3.422 -7.754 -50.296 1.00 39.75 225 ASP A O 1
ATOM 1701 N N . GLY A 1 226 ? -2.881 -6.749 -48.357 1.00 33.31 226 GLY A N 1
ATOM 1702 C CA . GLY A 1 226 ? -3.054 -7.918 -47.508 1.00 33.31 226 GLY A CA 1
ATOM 1703 C C . GLY A 1 226 ? -3.420 -7.493 -46.098 1.00 33.31 226 GLY A C 1
ATOM 1704 O O . GLY A 1 226 ? -2.583 -7.517 -45.203 1.00 33.31 226 GLY A O 1
ATOM 1705 N N . ASP A 1 227 ? -4.679 -7.091 -45.922 1.00 34.53 227 ASP A N 1
ATOM 1706 C CA . ASP A 1 227 ? -5.335 -7.027 -44.620 1.00 34.53 227 ASP A CA 1
ATOM 1707 C C . ASP A 1 227 ? -5.232 -8.387 -43.908 1.00 34.53 227 ASP A C 1
ATOM 1709 O O . ASP A 1 227 ? -5.561 -9.432 -44.476 1.00 34.53 227 ASP A O 1
ATOM 1713 N N . GLY A 1 228 ? -4.825 -8.367 -42.639 1.00 27.66 228 GLY A N 1
ATOM 1714 C CA . GLY A 1 228 ? -4.749 -9.541 -41.774 1.00 27.66 228 GLY A CA 1
ATOM 1715 C C . GLY A 1 228 ? -5.059 -9.176 -40.328 1.00 27.66 228 GLY A C 1
ATOM 1716 O O . GLY A 1 228 ? -4.167 -8.879 -39.543 1.00 27.66 228 GLY A O 1
ATOM 1717 N N . ALA A 1 229 ? -6.345 -9.192 -39.981 1.00 29.64 229 ALA A N 1
ATOM 1718 C CA . ALA A 1 229 ? -6.827 -9.130 -38.609 1.00 29.64 229 ALA A CA 1
ATOM 1719 C C . ALA A 1 229 ? -6.775 -10.519 -37.943 1.00 29.64 229 ALA A C 1
ATOM 1721 O O . ALA A 1 229 ? -7.334 -11.467 -38.487 1.00 29.64 229 ALA A O 1
ATOM 1722 N N . ALA A 1 230 ? -6.158 -10.607 -36.759 1.00 24.02 230 ALA A N 1
ATOM 1723 C CA . ALA A 1 230 ? -6.364 -11.570 -35.655 1.00 24.02 230 ALA A CA 1
ATOM 1724 C C . ALA A 1 230 ? -5.235 -11.319 -34.626 1.00 24.02 230 ALA A C 1
ATOM 1726 O O . ALA A 1 230 ? -4.128 -11.010 -35.030 1.00 24.02 230 ALA A O 1
ATOM 1727 N N . GLY A 1 231 ? -5.360 -11.412 -33.305 1.00 24.05 231 GLY A N 1
ATOM 1728 C CA . GLY A 1 231 ? -6.432 -11.819 -32.419 1.00 24.05 231 GLY A CA 1
ATOM 1729 C C . GLY A 1 231 ? -6.057 -11.454 -30.969 1.00 24.05 231 GLY A C 1
ATOM 1730 O O . GLY A 1 231 ? -4.895 -11.331 -30.607 1.00 24.05 231 GLY A O 1
ATOM 1731 N N . MET A 1 232 ? -7.107 -11.245 -30.187 1.00 22.53 232 MET A N 1
ATOM 1732 C CA . MET A 1 232 ? -7.254 -11.159 -28.729 1.00 22.53 232 MET A CA 1
ATOM 1733 C C . MET A 1 232 ? -6.229 -11.913 -27.849 1.00 22.53 232 MET A C 1
ATOM 1735 O O . MET A 1 232 ? -6.075 -13.118 -28.014 1.00 22.53 232 MET A O 1
ATOM 1739 N N . LEU A 1 233 ? -5.706 -11.259 -26.794 1.00 21.92 233 LEU A N 1
ATOM 1740 C CA . LEU A 1 233 ? -5.616 -11.853 -25.446 1.00 21.92 233 LEU A CA 1
ATOM 1741 C C . LEU A 1 233 ? -5.507 -10.793 -24.327 1.00 21.92 233 LEU A C 1
ATOM 1743 O O . LEU A 1 233 ? -4.890 -9.744 -24.473 1.00 21.92 233 LEU A O 1
ATOM 1747 N N . ILE A 1 234 ? -6.179 -11.109 -23.224 1.00 22.38 234 ILE A N 1
ATOM 1748 C CA . ILE A 1 234 ? -6.400 -10.370 -21.977 1.00 22.38 234 ILE A CA 1
ATOM 1749 C C . ILE A 1 234 ? -5.184 -10.490 -21.043 1.00 22.38 234 ILE A C 1
ATOM 1751 O O . ILE A 1 234 ? -4.650 -11.585 -20.905 1.00 22.38 234 ILE A O 1
ATOM 1755 N N . ALA A 1 235 ? -4.851 -9.430 -20.298 1.00 22.67 235 ALA A N 1
ATOM 1756 C CA . ALA A 1 235 ? -4.168 -9.549 -19.005 1.00 22.67 235 ALA A CA 1
ATOM 1757 C C . ALA A 1 235 ? -4.614 -8.428 -18.048 1.00 22.67 235 ALA A C 1
ATOM 1759 O O . ALA A 1 235 ? -4.104 -7.310 -18.063 1.00 22.67 235 ALA A O 1
ATOM 1760 N N . ALA A 1 236 ? -5.612 -8.750 -17.226 1.00 21.56 236 ALA A N 1
ATOM 1761 C CA . ALA A 1 236 ? -5.878 -8.098 -15.953 1.00 21.56 236 ALA A CA 1
ATOM 1762 C C . ALA A 1 236 ? -5.122 -8.868 -14.859 1.00 21.56 236 ALA A C 1
ATOM 1764 O O . ALA A 1 236 ? -5.150 -10.093 -14.898 1.00 21.56 236 ALA A O 1
ATOM 1765 N N . LEU A 1 237 ? -4.487 -8.155 -13.922 1.00 21.20 237 LEU A N 1
ATOM 1766 C CA . LEU A 1 237 ? -4.292 -8.453 -12.488 1.00 21.20 237 LEU A CA 1
ATOM 1767 C C . LEU A 1 237 ? -3.012 -7.748 -11.998 1.00 21.20 237 LEU A C 1
ATOM 1769 O O . LEU A 1 237 ? -1.908 -8.252 -12.161 1.00 21.20 237 LEU A O 1
ATOM 1773 N N . LEU A 1 238 ? -3.168 -6.614 -11.318 1.00 23.38 238 LEU A N 1
ATOM 1774 C CA . LEU A 1 238 ? -2.268 -6.226 -10.228 1.00 23.38 238 LEU A CA 1
ATOM 1775 C C . LEU A 1 238 ? -3.068 -6.453 -8.947 1.00 23.38 238 LEU A C 1
ATOM 1777 O O . LEU A 1 238 ? -3.650 -5.538 -8.370 1.00 23.38 238 LEU A O 1
ATOM 1781 N N . ALA A 1 239 ? -3.206 -7.732 -8.598 1.00 24.22 239 ALA A N 1
ATOM 1782 C CA . ALA A 1 239 ? -3.730 -8.138 -7.310 1.00 24.22 239 ALA A CA 1
ATOM 1783 C C . ALA A 1 239 ? -2.642 -7.905 -6.261 1.00 24.22 239 ALA A C 1
ATOM 1785 O O . ALA A 1 239 ? -1.491 -8.301 -6.436 1.00 24.22 239 ALA A O 1
ATOM 1786 N N . LEU A 1 240 ? -3.054 -7.230 -5.196 1.00 24.47 240 LEU A N 1
ATOM 1787 C CA . LEU A 1 240 ? -2.378 -7.091 -3.920 1.00 24.47 240 LEU A CA 1
ATOM 1788 C C . LEU A 1 240 ? -1.539 -8.325 -3.548 1.00 24.47 240 LEU A C 1
ATOM 1790 O O . LEU A 1 240 ? -2.078 -9.364 -3.175 1.00 24.47 240 LEU A O 1
ATOM 1794 N N . SER A 1 241 ? -0.220 -8.164 -3.528 1.00 23.50 241 SER A N 1
ATOM 1795 C CA . SER A 1 241 ? 0.660 -9.022 -2.738 1.00 23.50 241 SER A CA 1
ATOM 1796 C C . SER A 1 241 ? 0.751 -8.455 -1.322 1.00 23.50 241 SER A C 1
ATOM 1798 O O . SER A 1 241 ? 1.758 -7.870 -0.942 1.00 23.50 241 SER A O 1
ATOM 1800 N N . PHE A 1 242 ? -0.315 -8.613 -0.538 1.00 26.61 242 PHE A N 1
ATOM 1801 C CA . PHE A 1 242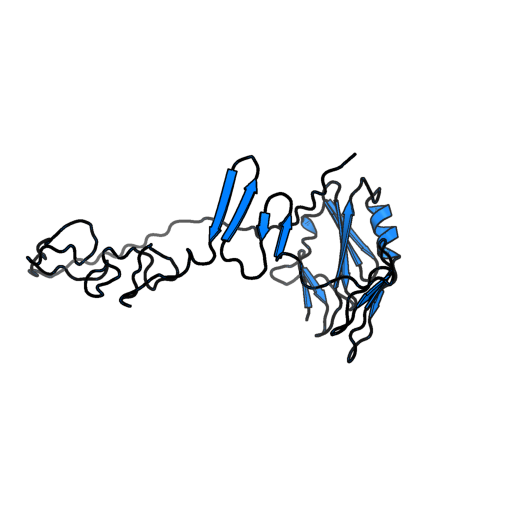 ? -0.212 -8.628 0.921 1.00 26.61 242 PHE A CA 1
ATOM 1802 C C . PHE A 1 242 ? -0.356 -10.079 1.371 1.00 26.61 242 PHE A C 1
ATOM 1804 O O . PHE A 1 242 ? -1.423 -10.537 1.767 1.00 26.61 242 PHE A O 1
ATOM 1811 N N . ALA A 1 243 ? 0.746 -10.823 1.288 1.00 22.77 243 ALA A N 1
ATOM 1812 C CA . ALA A 1 243 ? 0.890 -12.065 2.028 1.00 22.77 243 ALA A CA 1
ATOM 1813 C C . ALA A 1 243 ? 1.147 -11.710 3.500 1.00 22.77 243 ALA A C 1
ATOM 1815 O O . ALA A 1 243 ? 2.284 -11.697 3.965 1.00 22.77 243 ALA A O 1
ATOM 1816 N N . CYS A 1 244 ? 0.086 -11.396 4.244 1.00 25.14 244 CYS A N 1
ATOM 1817 C CA . CYS A 1 244 ? 0.127 -11.485 5.698 1.00 25.14 244 CYS A CA 1
ATOM 1818 C C . CYS A 1 244 ? 0.018 -12.972 6.064 1.00 25.14 244 CYS A C 1
ATOM 1820 O O . CYS A 1 244 ? -1.068 -13.503 6.272 1.00 25.14 244 CYS A O 1
ATOM 1822 N N . ILE A 1 245 ? 1.152 -13.674 6.076 1.00 26.06 245 ILE A N 1
ATOM 1823 C CA . ILE A 1 245 ? 1.272 -14.991 6.709 1.00 26.06 245 ILE A CA 1
ATOM 1824 C C . ILE A 1 245 ? 2.277 -14.830 7.844 1.00 26.06 245 ILE A C 1
ATOM 1826 O O . ILE A 1 245 ? 3.477 -15.039 7.676 1.00 26.06 245 ILE A O 1
ATOM 1830 N N . ARG A 1 246 ? 1.787 -14.459 9.029 1.00 28.20 246 ARG A N 1
ATOM 1831 C CA . ARG A 1 246 ? 2.537 -14.664 10.270 1.00 28.20 246 ARG A CA 1
ATOM 1832 C C . ARG A 1 246 ? 2.288 -16.109 10.706 1.00 28.20 246 ARG A C 1
ATOM 1834 O O . ARG A 1 246 ? 1.250 -16.436 11.276 1.00 28.20 246 ARG A O 1
ATOM 1841 N N . HIS A 1 247 ? 3.209 -17.010 10.365 1.00 27.77 247 HIS A N 1
ATOM 1842 C CA . HIS A 1 247 ? 3.139 -18.398 10.815 1.00 27.77 247 HIS A CA 1
ATOM 1843 C C . HIS A 1 247 ? 3.473 -18.484 12.311 1.00 27.77 247 HIS A C 1
ATOM 1845 O O . HIS A 1 247 ? 4.508 -18.005 12.766 1.00 27.77 247 HIS A O 1
ATOM 1851 N N . ARG A 1 248 ? 2.582 -19.160 13.045 1.00 34.28 248 ARG A N 1
ATOM 1852 C CA . ARG A 1 248 ? 2.692 -19.629 14.434 1.00 34.28 248 ARG A CA 1
ATOM 1853 C C . ARG A 1 248 ? 4.113 -20.028 14.848 1.00 34.28 248 ARG A C 1
ATOM 1855 O O . ARG A 1 248 ? 4.693 -20.924 14.234 1.00 34.28 248 ARG A O 1
ATOM 1862 N N . THR A 1 249 ? 4.556 -19.534 15.998 1.00 34.59 249 THR A N 1
ATOM 1863 C CA . THR A 1 249 ? 5.449 -20.276 16.896 1.00 34.59 249 THR A CA 1
ATOM 1864 C C . THR A 1 249 ? 4.679 -20.616 18.169 1.00 34.59 249 THR A C 1
ATOM 1866 O O . THR A 1 249 ? 3.983 -19.767 18.723 1.00 34.59 249 THR A O 1
ATOM 1869 N N . ARG A 1 250 ? 4.752 -21.888 18.576 1.00 34.69 250 ARG A N 1
ATOM 1870 C CA . ARG A 1 250 ? 4.486 -22.296 19.961 1.00 34.69 250 ARG A CA 1
ATOM 1871 C C . ARG A 1 250 ? 5.501 -21.660 20.900 1.00 34.69 250 ARG A C 1
ATOM 1873 O O . ARG A 1 250 ? 6.631 -21.419 20.421 1.00 34.69 250 ARG A O 1
#

pLDDT: mean 81.66, std 22.36, range [21.2, 98.56]

Foldseek 3Di:
DDKDFAQQVQFPDWDDQFQWIKGHDDFKIKIKGKPADWDADCPDPCGNGMIDHDDPDIDIDMDMDGCVPQNDSVSVCVVQSPWDWDFDDPPWRWIWTQDPQGTFTDTPPDFTDGNNHGDDPDDAAPDDDPQWTHHPPDQWTWGDDPNDIDIRGNCVQPAQQQCPLQAGVPQHPNTVDRHHFPCSNDSQAELPHDADAPPQDNRNPPPDHRPDDDDDDDDDDDDDDDDDDDDDDDDDDPDDPPPPDPDDDD

Secondary structure (DSSP, 8-state):
-EEEE--GGGSSEEEEETTEEEEEETTEEEEEEESS--B--SSSTTTTSEEEE-SS---EEEEEEEHHHH-SHHHHHHHHHTS-EEE--TTT--EEEEETTEEEEE-SSSPEEETTEEE-SSSS-SEEETTEEE-TT-SEEEEEETTEEEEEETTTTS---SSSSS-BSS--TTSSSSSB-S-TT-TTSSTT----TTSSS-SS-SS-SS----------------------------------------